Protein AF-A0A5J4KJ33-F1 (afdb_monomer)

Mean predicted aligned error: 11.86 Å

Sequence (260 aa):
MSIQKLLLCLYPRVWRARYEDEFLVVLSSRPLSLREGIDIIRGAFDAHLHPCFGTIEMPSPEKMRRMYVLLRSSLLTIFCAYVAFILAGLSFQKMTEAAAFQEVARTQDMVGLTFSLVVIGAVVALLAVLVGGVPILFAAIKFALVRRRAGPLIGLAVPVLAFVSFLWSLSLLKVLFHPDSQLLSLGQIALGRGLFLGVLLASSIISAGAICFVVTRSEIPEKFLRFALPPSILATIAMGFMAVATLLWAWACVLVHLNS

Radius of gyration: 24.58 Å; Cα contacts (8 Å, |Δi|>4): 147; chains: 1; bounding box: 49×51×64 Å

pLDDT: mean 79.19, std 7.61, range [52.16, 90.44]

Structure (mmCIF, N/CA/C/O backbone):
data_AF-A0A5J4KJ33-F1
#
_entry.id   AF-A0A5J4KJ33-F1
#
loop_
_atom_site.group_PDB
_atom_site.id
_atom_site.type_symbol
_atom_site.label_atom_id
_atom_site.label_alt_id
_atom_site.label_comp_id
_atom_site.label_asym_id
_atom_site.label_entity_id
_atom_site.label_seq_id
_atom_site.pdbx_PDB_ins_code
_atom_site.Cartn_x
_atom_site.Cartn_y
_atom_site.Cartn_z
_atom_site.occupancy
_atom_site.B_iso_or_equiv
_atom_site.auth_seq_id
_atom_site.auth_comp_id
_atom_site.auth_asym_id
_atom_site.auth_atom_id
_atom_site.pdbx_PDB_model_num
ATOM 1 N N . MET A 1 1 ? 19.925 -12.652 32.127 1.00 57.31 1 MET A N 1
ATOM 2 C CA . MET A 1 1 ? 18.457 -12.666 31.922 1.00 57.31 1 MET A CA 1
ATOM 3 C C . MET A 1 1 ? 18.105 -14.023 31.316 1.00 57.31 1 MET A C 1
ATOM 5 O O . MET A 1 1 ? 18.721 -14.362 30.317 1.00 57.31 1 MET A O 1
ATOM 9 N N . SER A 1 2 ? 17.251 -14.844 31.950 1.00 78.50 2 SER A N 1
ATOM 10 C CA . SER A 1 2 ? 16.911 -16.190 31.431 1.00 78.50 2 SER A CA 1
ATOM 11 C C . SER A 1 2 ? 16.223 -16.083 30.064 1.00 78.50 2 SER A C 1
ATOM 13 O O . SER A 1 2 ? 15.425 -15.166 29.856 1.00 78.50 2 SER A O 1
ATOM 15 N N . ILE A 1 3 ? 16.502 -17.019 29.151 1.00 79.38 3 ILE A N 1
ATOM 16 C CA . ILE A 1 3 ? 15.924 -17.052 27.797 1.00 79.38 3 ILE A CA 1
ATOM 17 C C . ILE A 1 3 ? 14.385 -17.098 27.839 1.00 79.38 3 ILE A C 1
ATOM 19 O O . ILE A 1 3 ? 13.723 -16.488 27.007 1.00 79.38 3 ILE A O 1
ATOM 23 N N . GLN A 1 4 ? 13.815 -17.703 28.888 1.00 81.06 4 GLN A N 1
ATOM 24 C CA . GLN A 1 4 ? 12.372 -17.762 29.154 1.00 81.06 4 GLN A CA 1
ATOM 25 C C . GLN A 1 4 ? 11.772 -16.366 29.388 1.00 81.06 4 GLN A C 1
ATOM 27 O O . GLN A 1 4 ? 10.728 -16.033 28.835 1.00 81.06 4 GLN A O 1
ATOM 32 N N . LYS A 1 5 ? 12.464 -15.506 30.152 1.00 80.31 5 LYS A N 1
ATOM 33 C CA . LYS A 1 5 ? 12.035 -14.113 30.376 1.00 80.31 5 LYS A CA 1
ATOM 34 C C . LYS A 1 5 ? 12.148 -13.274 29.104 1.00 80.31 5 LYS A C 1
ATOM 36 O O . LYS A 1 5 ? 11.349 -12.368 28.895 1.00 80.31 5 LYS A O 1
ATOM 41 N N . LEU A 1 6 ? 13.126 -13.579 28.251 1.00 82.44 6 LEU A N 1
ATOM 42 C CA . LEU A 1 6 ? 13.297 -12.906 26.964 1.00 82.44 6 LEU A CA 1
ATOM 43 C C . LEU A 1 6 ? 12.177 -13.290 25.982 1.00 82.44 6 LEU A C 1
ATOM 45 O O . LEU A 1 6 ? 11.636 -12.416 25.310 1.00 82.44 6 LEU A O 1
ATOM 49 N N . LEU A 1 7 ? 11.764 -14.562 25.983 1.00 82.56 7 LEU A N 1
ATOM 50 C CA . LEU A 1 7 ? 10.605 -15.044 25.226 1.00 82.56 7 LEU A CA 1
ATOM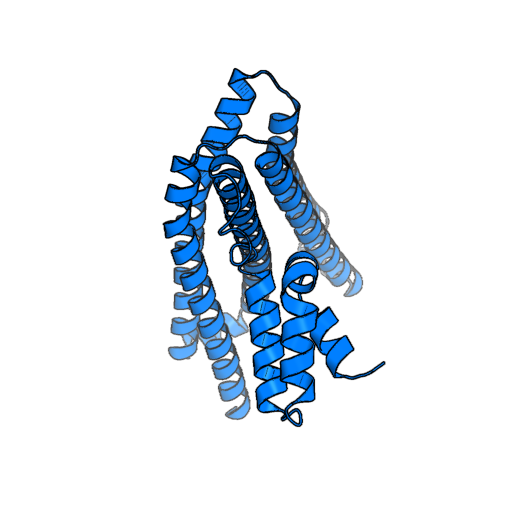 51 C C . LEU A 1 7 ? 9.287 -14.436 25.729 1.00 82.56 7 LEU A C 1
ATOM 53 O O . LEU A 1 7 ? 8.452 -14.039 24.925 1.00 82.56 7 LEU A O 1
ATOM 57 N N . LEU A 1 8 ? 9.114 -14.268 27.041 1.00 83.88 8 LEU A N 1
ATOM 58 C CA . LEU A 1 8 ? 7.937 -13.595 27.608 1.00 83.88 8 LEU A CA 1
ATOM 59 C C . LEU A 1 8 ? 7.851 -12.115 27.231 1.00 83.88 8 LEU A C 1
ATOM 61 O O . LEU A 1 8 ? 6.755 -11.604 27.009 1.00 83.88 8 LEU A O 1
ATOM 65 N N . CYS A 1 9 ? 8.982 -11.419 27.090 1.00 85.19 9 CYS A N 1
ATOM 66 C CA . CYS A 1 9 ? 8.988 -10.030 26.627 1.00 85.19 9 CYS A CA 1
ATOM 67 C C . CYS A 1 9 ? 8.394 -9.852 25.220 1.00 85.19 9 CYS A C 1
ATOM 69 O O . CYS A 1 9 ? 7.957 -8.743 24.908 1.00 85.19 9 CYS A O 1
ATOM 71 N N . LEU A 1 10 ? 8.331 -10.913 24.403 1.00 84.94 10 LEU A N 1
ATOM 72 C CA . LEU A 1 10 ? 7.656 -10.882 23.104 1.00 84.94 10 LEU A CA 1
ATOM 73 C C . LEU A 1 10 ? 6.138 -10.747 23.245 1.00 84.94 10 LEU A C 1
ATOM 75 O O . LEU A 1 10 ? 5.509 -10.265 22.312 1.00 84.94 10 LEU A O 1
ATOM 79 N N . TYR A 1 11 ? 5.540 -11.116 24.380 1.00 84.25 11 TYR A N 1
ATOM 80 C CA . TYR A 1 11 ? 4.094 -11.035 24.584 1.00 84.25 11 TYR A CA 1
ATOM 81 C C . TYR A 1 11 ? 3.637 -9.633 25.039 1.00 84.25 11 TYR A C 1
ATOM 83 O O . TYR A 1 11 ? 4.322 -8.957 25.828 1.00 84.25 11 TYR A O 1
ATOM 91 N N . PRO A 1 12 ? 2.447 -9.179 24.592 1.00 82.44 12 PRO A N 1
ATOM 92 C CA . PRO A 1 12 ? 1.896 -7.883 24.976 1.00 82.44 12 PRO A CA 1
ATOM 93 C C . PRO A 1 12 ? 1.649 -7.784 26.491 1.00 82.44 12 PRO A C 1
ATOM 95 O O . PRO A 1 12 ? 1.297 -8.759 27.153 1.00 82.44 12 PRO A O 1
ATOM 98 N N . ARG A 1 13 ? 1.802 -6.573 27.052 1.00 80.06 13 ARG A N 1
ATOM 99 C CA . ARG A 1 13 ? 1.749 -6.325 28.513 1.00 80.06 13 ARG A CA 1
ATOM 100 C C . ARG A 1 13 ? 0.470 -6.841 29.180 1.00 80.06 13 ARG A C 1
ATOM 102 O O . ARG A 1 13 ? 0.537 -7.364 30.282 1.00 80.06 13 ARG A O 1
ATOM 109 N N . VAL A 1 14 ? -0.674 -6.706 28.509 1.00 75.69 14 VAL A N 1
ATOM 110 C CA . VAL A 1 14 ? -1.982 -7.145 29.028 1.00 75.69 14 VAL A CA 1
ATOM 111 C C . VAL A 1 14 ? -2.068 -8.669 29.125 1.00 75.69 14 VAL A C 1
ATOM 113 O O . VAL A 1 14 ? -2.657 -9.185 30.065 1.00 75.69 14 VAL A O 1
ATOM 116 N N . TRP A 1 15 ? -1.464 -9.383 28.173 1.00 83.88 15 TRP A N 1
ATOM 117 C CA . TRP A 1 15 ? -1.404 -10.843 28.196 1.00 83.88 15 TRP A CA 1
ATOM 118 C C . TRP A 1 15 ? -0.509 -11.323 29.339 1.00 83.88 15 TRP A C 1
ATOM 120 O O . TRP A 1 15 ? -0.914 -12.169 30.130 1.00 83.88 15 TRP A O 1
ATOM 130 N N . ARG A 1 16 ? 0.670 -10.704 29.483 1.00 85.06 16 ARG A N 1
ATOM 131 C CA . ARG A 1 16 ? 1.606 -11.016 30.570 1.00 85.06 16 ARG A CA 1
ATOM 132 C C . ARG A 1 16 ? 1.003 -10.786 31.950 1.00 85.06 16 ARG A C 1
ATOM 134 O O . ARG A 1 16 ? 1.080 -11.667 32.788 1.00 85.06 16 ARG A O 1
ATOM 141 N N . ALA A 1 17 ? 0.295 -9.677 32.147 1.00 81.75 17 ALA A N 1
ATOM 142 C CA . ALA A 1 17 ? -0.372 -9.388 33.417 1.00 81.75 17 ALA A CA 1
ATOM 143 C C . ALA A 1 17 ? -1.372 -10.472 33.873 1.00 81.75 17 ALA A C 1
ATOM 145 O O . ALA A 1 17 ? -1.735 -10.485 35.043 1.00 81.75 17 ALA A O 1
ATOM 146 N N . ARG A 1 18 ? -1.833 -11.347 32.965 1.00 78.31 18 ARG A N 1
ATOM 147 C CA . ARG A 1 18 ? -2.799 -12.412 33.262 1.00 78.31 18 ARG A CA 1
ATOM 148 C C . ARG A 1 18 ? -2.197 -13.818 33.242 1.00 78.31 18 ARG A C 1
ATOM 150 O O . ARG A 1 18 ? -2.610 -14.640 34.044 1.00 78.31 18 ARG A O 1
ATOM 157 N N . TYR A 1 19 ? -1.257 -14.090 32.337 1.00 81.81 19 TYR A N 1
ATOM 158 C CA . TYR A 1 19 ? -0.766 -15.447 32.062 1.00 81.81 19 TYR A CA 1
ATOM 159 C C . TYR A 1 19 ? 0.744 -15.620 32.259 1.00 81.81 19 TYR A C 1
ATOM 161 O O . TYR A 1 19 ? 1.254 -16.713 32.028 1.00 81.81 19 TYR A O 1
ATOM 169 N N . GLU A 1 20 ? 1.484 -14.577 32.658 1.00 85.44 20 GLU A N 1
ATOM 170 C CA . GLU A 1 20 ? 2.943 -14.666 32.831 1.00 85.44 20 GLU A CA 1
ATOM 171 C C . GLU A 1 20 ? 3.332 -15.753 33.834 1.00 85.44 20 GLU A C 1
ATOM 173 O O . GLU A 1 20 ? 4.184 -16.583 33.520 1.00 85.44 20 GLU A O 1
ATOM 178 N N . ASP A 1 21 ? 2.666 -15.796 34.987 1.00 85.75 21 ASP A N 1
ATOM 179 C CA . ASP A 1 21 ? 2.984 -16.752 36.049 1.00 85.75 21 ASP A CA 1
ATOM 180 C C . ASP A 1 21 ? 2.669 -18.196 35.628 1.00 85.75 21 ASP A C 1
ATOM 182 O O . ASP A 1 21 ? 3.510 -19.084 35.768 1.00 85.75 21 ASP A O 1
ATOM 186 N N . GLU A 1 22 ? 1.503 -18.433 35.020 1.00 85.81 22 GLU A N 1
ATOM 187 C CA . GLU A 1 22 ? 1.111 -19.753 34.504 1.00 85.81 22 GLU A CA 1
ATOM 188 C C . GLU A 1 22 ? 2.059 -20.230 33.394 1.00 85.81 22 GLU A C 1
ATOM 190 O O . GLU A 1 22 ? 2.501 -21.381 33.376 1.00 85.81 22 GLU A O 1
ATOM 195 N N . PHE A 1 23 ? 2.428 -19.334 32.477 1.00 85.56 23 PHE A N 1
ATOM 196 C CA . PHE A 1 23 ? 3.292 -19.671 31.353 1.00 85.56 23 PHE A CA 1
ATOM 197 C C . PHE A 1 23 ? 4.744 -19.904 31.789 1.00 85.56 23 PHE A C 1
ATOM 199 O O . PHE A 1 23 ? 5.411 -20.784 31.248 1.00 85.56 23 PHE A O 1
ATOM 206 N N . LEU A 1 24 ? 5.234 -19.186 32.808 1.00 87.12 24 LEU A N 1
ATOM 207 C CA . LEU A 1 24 ? 6.536 -19.444 33.435 1.00 87.12 24 LEU A CA 1
ATOM 208 C C . LEU A 1 24 ? 6.601 -20.829 34.086 1.00 87.12 24 LEU A C 1
ATOM 210 O O . LEU A 1 24 ? 7.630 -21.505 33.991 1.00 87.12 24 LEU A O 1
ATOM 214 N N . VAL A 1 25 ? 5.514 -21.281 34.712 1.00 86.31 25 VAL A N 1
ATOM 215 C CA . VAL A 1 25 ? 5.419 -22.637 35.275 1.00 86.31 25 VAL A CA 1
ATOM 216 C C . VAL A 1 25 ? 5.494 -23.689 34.163 1.00 86.31 25 VAL A C 1
ATOM 218 O O . VAL A 1 25 ? 6.257 -24.649 34.266 1.00 86.31 25 VAL A O 1
ATOM 221 N N . VAL A 1 26 ? 4.804 -23.476 33.040 1.00 84.56 26 VAL A N 1
ATOM 222 C CA . VAL A 1 26 ? 4.882 -24.389 31.886 1.00 84.56 26 VAL A CA 1
ATOM 223 C C . VAL A 1 26 ? 6.292 -24.400 31.281 1.00 84.56 26 VAL A C 1
ATOM 225 O O . VAL A 1 26 ? 6.850 -25.473 31.048 1.00 84.56 26 VAL A O 1
ATOM 228 N N . LEU A 1 27 ? 6.910 -23.230 31.102 1.00 83.38 27 LEU A N 1
ATOM 229 C CA . LEU A 1 27 ? 8.260 -23.076 30.542 1.00 83.38 27 LEU A CA 1
ATOM 230 C C . LEU A 1 27 ? 9.378 -23.605 31.449 1.00 83.38 27 LEU A C 1
ATOM 232 O O . LEU A 1 27 ? 10.467 -23.905 30.961 1.00 83.38 27 LEU A O 1
ATOM 236 N N . SER A 1 28 ? 9.147 -23.677 32.760 1.00 82.56 28 SER A N 1
ATOM 237 C CA . SER A 1 28 ? 10.101 -24.258 33.713 1.00 82.56 28 SER A CA 1
ATOM 238 C C . SER A 1 28 ? 9.963 -25.776 33.829 1.00 82.56 28 SER A C 1
ATOM 240 O O . SER A 1 28 ? 10.925 -26.444 34.200 1.00 82.56 28 SER A O 1
ATOM 242 N N . SER A 1 29 ? 8.809 -26.333 33.447 1.00 81.88 29 SER A N 1
ATOM 243 C CA . SER A 1 29 ? 8.538 -27.774 33.503 1.00 81.88 29 SER A CA 1
ATOM 244 C C . SER A 1 29 ? 9.143 -28.589 32.350 1.00 81.88 29 SER A C 1
ATOM 246 O O . SER A 1 29 ? 9.153 -29.819 32.420 1.00 81.88 29 SER A O 1
ATOM 248 N N . ARG A 1 30 ? 9.642 -27.944 31.282 1.00 76.44 30 ARG A N 1
ATOM 249 C CA . ARG A 1 30 ? 10.178 -28.622 30.087 1.00 76.44 30 ARG A CA 1
ATOM 250 C C . ARG A 1 30 ? 11.420 -27.922 29.517 1.00 76.44 30 ARG A C 1
ATOM 252 O O . ARG A 1 30 ? 11.479 -26.693 29.526 1.00 76.44 30 ARG A O 1
ATOM 259 N N . PRO A 1 31 ? 12.406 -28.672 28.990 1.00 76.38 31 PRO A N 1
ATOM 260 C CA . PRO A 1 31 ? 13.531 -28.086 28.268 1.00 76.38 31 PRO A CA 1
ATOM 261 C C . PRO A 1 31 ? 13.064 -27.515 26.922 1.00 76.38 31 PRO A C 1
ATOM 263 O O . PRO A 1 31 ? 12.391 -28.199 26.160 1.00 76.38 31 PRO A O 1
ATOM 266 N N . LEU A 1 32 ? 13.446 -26.270 26.624 1.00 78.25 32 LEU A N 1
ATOM 267 C CA . LEU A 1 32 ? 13.058 -25.572 25.395 1.00 78.25 32 LEU A CA 1
ATOM 268 C C . LEU A 1 32 ? 13.730 -26.183 24.159 1.00 78.25 32 LEU A C 1
ATOM 270 O O . LEU A 1 32 ? 14.941 -26.052 23.971 1.00 78.25 32 LEU A O 1
ATOM 274 N N . SER A 1 33 ? 12.936 -26.792 23.283 1.00 83.38 33 SER A N 1
ATOM 275 C CA . SER A 1 33 ? 13.368 -27.187 21.941 1.00 83.38 33 SER A CA 1
ATOM 276 C C . SER A 1 33 ? 13.252 -26.029 20.934 1.00 83.38 33 SER A C 1
ATOM 278 O O . SER A 1 33 ? 12.467 -25.095 21.110 1.00 83.38 33 SER A O 1
ATOM 280 N N . LEU A 1 34 ? 13.994 -26.094 19.819 1.00 80.38 34 LEU A N 1
ATOM 281 C CA . LEU A 1 34 ? 13.904 -25.093 18.738 1.00 80.38 34 LEU A CA 1
ATOM 282 C C . LEU A 1 34 ? 12.485 -24.973 18.157 1.00 80.38 34 LEU A C 1
ATOM 284 O O . LEU A 1 34 ? 12.045 -23.879 17.809 1.00 80.38 34 LEU A O 1
ATOM 288 N N . ARG A 1 35 ? 11.755 -26.092 18.076 1.00 79.94 35 ARG A N 1
ATOM 289 C CA . ARG A 1 35 ? 10.378 -26.127 17.570 1.00 79.94 35 ARG A CA 1
ATOM 290 C C . ARG A 1 35 ? 9.419 -25.390 18.503 1.00 79.94 35 ARG A C 1
ATOM 292 O O . ARG A 1 35 ? 8.593 -24.625 18.020 1.00 79.94 35 ARG A O 1
ATOM 299 N N . GLU A 1 36 ? 9.565 -25.574 19.813 1.00 80.38 36 GLU A N 1
ATOM 300 C CA . GLU A 1 36 ? 8.790 -24.834 20.818 1.00 80.38 36 GLU A CA 1
ATOM 301 C C . GLU A 1 36 ? 9.153 -23.350 20.817 1.00 80.38 36 GLU A C 1
ATOM 303 O O . GLU A 1 36 ? 8.267 -22.516 20.931 1.00 80.38 36 GLU A O 1
ATOM 308 N N . GLY A 1 37 ? 10.422 -22.991 20.598 1.00 83.25 37 GLY A N 1
ATOM 309 C CA . GLY A 1 37 ? 10.816 -21.592 20.413 1.00 83.25 37 GLY A CA 1
ATOM 310 C C . GLY A 1 37 ? 10.070 -20.919 19.253 1.00 83.25 37 GLY A C 1
ATOM 311 O O . GLY A 1 37 ? 9.537 -19.823 19.415 1.00 83.25 37 GLY A O 1
ATOM 312 N N . ILE A 1 38 ? 9.972 -21.593 18.101 1.00 83.94 38 ILE A N 1
ATOM 313 C CA . ILE A 1 38 ? 9.203 -21.103 16.943 1.00 83.94 38 ILE A CA 1
ATOM 314 C C . ILE A 1 38 ? 7.708 -21.012 17.271 1.00 83.94 38 ILE A C 1
ATOM 316 O O . ILE A 1 38 ? 7.056 -20.041 16.884 1.00 83.94 38 ILE A O 1
ATOM 320 N N . ASP A 1 39 ? 7.167 -21.996 17.986 1.00 82.81 39 ASP A N 1
ATOM 321 C CA . ASP A 1 39 ? 5.757 -22.026 18.378 1.00 82.81 39 ASP A CA 1
ATOM 322 C C . ASP A 1 39 ? 5.407 -20.898 19.362 1.00 82.81 39 ASP A C 1
ATOM 324 O O . ASP A 1 39 ? 4.418 -20.195 19.180 1.00 82.81 39 ASP A O 1
ATOM 328 N N . ILE A 1 40 ? 6.284 -20.619 20.331 1.00 85.19 40 ILE A N 1
ATOM 329 C CA . ILE A 1 40 ? 6.164 -19.500 21.276 1.00 85.19 40 ILE A CA 1
ATOM 330 C C . ILE A 1 40 ? 6.251 -18.157 20.544 1.00 85.19 40 ILE A C 1
ATOM 332 O O . ILE A 1 40 ? 5.475 -17.250 20.830 1.00 85.19 40 ILE A O 1
ATOM 336 N N . ILE A 1 41 ? 7.154 -18.009 19.569 1.00 84.12 41 ILE A N 1
ATOM 337 C CA . ILE A 1 41 ? 7.241 -16.784 18.756 1.00 84.12 41 ILE A CA 1
ATOM 338 C C . ILE A 1 41 ? 5.960 -16.594 17.934 1.00 84.12 41 ILE A C 1
ATOM 340 O O . ILE A 1 41 ? 5.429 -15.484 17.878 1.00 84.12 41 ILE A O 1
ATOM 344 N N . ARG A 1 42 ? 5.428 -17.667 17.332 1.00 79.62 42 ARG A N 1
ATOM 345 C CA . ARG A 1 42 ? 4.134 -17.639 16.634 1.00 79.62 42 ARG A CA 1
ATOM 346 C C . ARG A 1 42 ? 2.991 -17.277 17.575 1.00 79.62 42 ARG A C 1
ATOM 348 O O . ARG A 1 42 ? 2.189 -16.424 17.216 1.00 79.62 42 ARG A O 1
ATOM 355 N N . GLY A 1 43 ? 2.952 -17.858 18.771 1.00 79.56 43 GLY A N 1
ATOM 356 C CA . GLY A 1 43 ? 1.962 -17.555 19.802 1.00 79.56 43 GLY A CA 1
ATOM 357 C C . GLY A 1 43 ? 2.055 -16.116 20.311 1.00 79.56 43 GLY A C 1
ATOM 358 O O . GLY A 1 43 ? 1.030 -15.476 20.524 1.00 79.56 43 GLY A O 1
ATOM 359 N N . ALA A 1 44 ? 3.262 -15.562 20.440 1.00 83.06 44 ALA A N 1
ATOM 360 C CA . ALA A 1 44 ? 3.463 -14.155 20.774 1.00 83.06 44 ALA A CA 1
ATOM 361 C C . ALA A 1 44 ? 2.944 -13.243 19.657 1.00 83.06 44 ALA A C 1
ATOM 363 O O . ALA A 1 44 ? 2.261 -12.255 19.926 1.00 83.06 44 ALA A O 1
ATOM 364 N N . PHE A 1 45 ? 3.229 -13.591 18.399 1.00 80.94 45 PHE A N 1
ATOM 365 C CA . PHE A 1 45 ? 2.737 -12.857 17.237 1.00 80.94 45 PHE A CA 1
ATOM 366 C C . PHE A 1 45 ? 1.207 -12.923 17.140 1.00 80.94 45 PHE A C 1
ATOM 368 O O . PHE A 1 45 ? 0.559 -11.898 16.946 1.00 80.94 45 PHE A O 1
ATOM 375 N N . ASP A 1 46 ? 0.617 -14.096 17.368 1.00 76.81 46 ASP A N 1
ATOM 376 C CA . ASP A 1 46 ? -0.832 -14.283 17.420 1.00 76.81 46 ASP A CA 1
ATOM 377 C C . ASP A 1 46 ? -1.474 -13.494 18.570 1.00 76.81 46 ASP A C 1
ATOM 379 O O . ASP A 1 46 ? -2.485 -12.825 18.371 1.00 76.81 46 ASP A O 1
ATOM 383 N N . ALA A 1 47 ? -0.839 -13.447 19.745 1.00 76.50 47 ALA A N 1
ATOM 384 C CA . ALA A 1 47 ? -1.297 -12.636 20.873 1.00 76.50 47 ALA A CA 1
ATOM 385 C C . ALA A 1 47 ? -1.259 -11.121 20.581 1.00 76.50 47 ALA A C 1
ATOM 387 O O . ALA A 1 47 ? -2.075 -10.369 21.122 1.00 76.50 47 ALA A O 1
ATOM 388 N N . HIS A 1 48 ? -0.346 -10.660 19.717 1.00 75.44 48 HIS A N 1
ATOM 389 C CA . HIS A 1 48 ? -0.345 -9.282 19.202 1.00 75.44 48 HIS A CA 1
ATOM 390 C C . HIS A 1 48 ? -1.427 -9.041 18.146 1.00 75.44 48 HIS A C 1
ATOM 392 O O . HIS A 1 48 ? -1.986 -7.945 18.099 1.00 75.44 48 HIS A O 1
ATOM 398 N N . LEU A 1 49 ? -1.737 -10.042 17.317 1.00 68.75 49 LEU A N 1
ATOM 399 C CA . LEU A 1 49 ? -2.776 -9.965 16.283 1.00 68.75 49 LEU A CA 1
ATOM 400 C C . LEU A 1 49 ? -4.195 -10.072 16.863 1.00 68.75 49 LEU A C 1
ATOM 402 O O . LEU A 1 49 ? -5.116 -9.418 16.370 1.00 68.75 49 LEU A O 1
ATOM 406 N N . HIS A 1 50 ? -4.364 -10.827 17.948 1.00 65.19 50 HIS A N 1
ATOM 407 C CA . HIS A 1 50 ? -5.633 -11.067 18.626 1.00 65.19 50 HIS A CA 1
ATOM 408 C C . HIS A 1 50 ? -5.601 -10.619 20.099 1.00 65.19 50 HIS A C 1
ATOM 410 O O . HIS A 1 50 ? -5.803 -11.427 21.012 1.00 65.19 50 HIS A O 1
ATOM 416 N N . PRO A 1 51 ? -5.491 -9.305 20.386 1.00 61.16 51 PRO A N 1
ATOM 417 C CA . PRO A 1 51 ? -5.583 -8.778 21.754 1.00 61.16 51 PRO A CA 1
ATOM 418 C C . PRO A 1 51 ? -6.974 -8.987 22.399 1.00 61.16 51 PRO A C 1
ATOM 420 O O . PRO A 1 51 ? -7.216 -8.567 23.532 1.00 61.16 51 PRO A O 1
ATOM 423 N N . CYS A 1 52 ? -7.899 -9.623 21.671 1.00 56.25 52 CYS A N 1
ATOM 424 C CA . CYS A 1 52 ? -9.256 -9.990 22.054 1.00 56.25 52 CYS A CA 1
ATOM 425 C C . CYS A 1 52 ? -9.320 -11.179 23.028 1.00 56.25 52 CYS A C 1
ATOM 427 O O . CYS A 1 52 ? -10.303 -11.292 23.759 1.00 56.25 52 CYS A O 1
ATOM 429 N N . PHE A 1 53 ? -8.313 -12.059 23.071 1.00 54.72 53 PHE A N 1
ATOM 430 C CA . PHE A 1 53 ? -8.381 -13.281 23.889 1.00 54.72 53 PHE A CA 1
ATOM 431 C C . PHE A 1 53 ? -8.381 -13.020 25.409 1.00 54.72 53 PHE A C 1
ATOM 433 O O . PHE A 1 53 ? -8.815 -13.873 26.172 1.00 54.72 53 PHE A O 1
ATOM 440 N N . GLY A 1 54 ? -8.029 -11.807 25.854 1.00 52.78 54 GLY A N 1
ATOM 441 C CA . GLY A 1 54 ? -8.197 -11.352 27.245 1.00 52.78 54 GLY A CA 1
ATOM 442 C C . GLY A 1 54 ? -9.478 -10.548 27.522 1.00 52.78 54 GLY A C 1
ATOM 443 O O . GLY A 1 54 ? -9.586 -9.936 28.579 1.00 52.78 54 GLY A O 1
ATOM 444 N N . THR A 1 55 ? -10.419 -10.470 26.571 1.00 52.16 55 THR A N 1
ATOM 445 C CA . THR A 1 55 ? -11.604 -9.578 26.636 1.00 52.16 55 THR A CA 1
ATOM 446 C C . THR A 1 55 ? -12.912 -10.287 26.992 1.00 52.16 55 THR A C 1
ATOM 448 O O . THR A 1 55 ? -13.971 -9.668 26.921 1.00 52.16 55 THR A O 1
ATOM 451 N N . ILE A 1 56 ? -12.862 -11.571 27.366 1.00 55.06 56 ILE A N 1
ATOM 452 C CA . ILE A 1 56 ? -14.057 -12.371 27.699 1.00 55.06 56 ILE A CA 1
ATOM 453 C C . ILE A 1 56 ? -14.853 -11.730 28.854 1.00 55.06 56 ILE A C 1
ATOM 455 O O . ILE A 1 56 ? -16.076 -11.797 28.857 1.00 55.06 56 ILE A O 1
ATOM 459 N N . GLU A 1 57 ? -14.174 -11.020 29.758 1.00 56.88 57 GLU A N 1
ATOM 460 C CA . GLU A 1 57 ? -14.770 -10.339 30.919 1.00 56.88 57 GLU A CA 1
ATOM 461 C C . GLU A 1 57 ? -15.056 -8.841 30.702 1.00 56.88 57 GLU A C 1
ATOM 463 O O . GLU A 1 57 ? -15.543 -8.174 31.612 1.00 56.88 57 GLU A O 1
ATOM 468 N N . MET A 1 58 ? -14.753 -8.268 29.529 1.00 59.88 58 MET A N 1
ATOM 469 C CA . MET 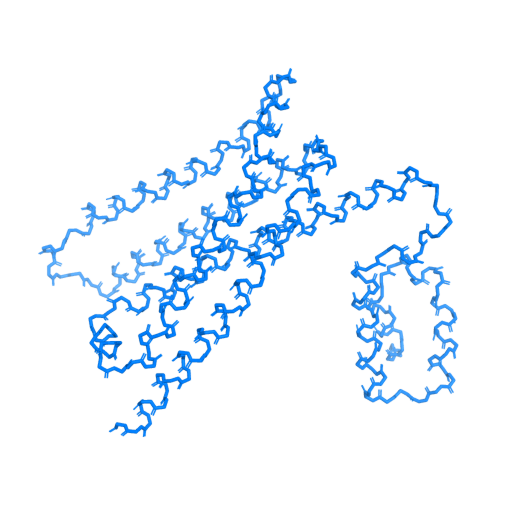A 1 58 ? -15.000 -6.838 29.298 1.00 59.88 58 MET A CA 1
ATOM 470 C C . MET A 1 58 ? -16.487 -6.553 29.043 1.00 59.88 58 MET A C 1
ATOM 472 O O . MET A 1 58 ? -17.133 -7.300 28.300 1.00 59.88 58 MET A O 1
ATOM 476 N N . PRO A 1 59 ? -17.022 -5.424 29.545 1.00 66.50 59 PRO A N 1
ATOM 477 C CA . PRO A 1 59 ? -18.354 -4.960 29.185 1.00 66.50 59 PRO A CA 1
ATOM 478 C C . PRO A 1 59 ? -18.517 -4.858 27.658 1.00 66.50 59 PRO A C 1
ATOM 480 O O . PRO A 1 59 ? -17.668 -4.298 26.958 1.00 66.50 59 PRO A O 1
ATOM 483 N N . SER A 1 60 ? -19.650 -5.348 27.140 1.00 68.31 60 SER A N 1
ATOM 484 C CA . SER A 1 60 ? -20.016 -5.326 25.710 1.00 68.31 60 SER A CA 1
ATOM 485 C C . SER A 1 60 ? -19.680 -4.019 24.954 1.00 68.31 60 SER A C 1
ATOM 487 O O . SER A 1 60 ? -19.150 -4.111 23.841 1.00 68.31 60 SER A O 1
ATOM 489 N N . PRO A 1 61 ? -19.917 -2.800 25.494 1.00 70.06 61 PRO A N 1
ATOM 490 C CA . PRO A 1 61 ? -19.593 -1.565 24.769 1.00 70.06 61 PRO A CA 1
ATOM 491 C C . PRO A 1 61 ? -18.084 -1.343 24.558 1.00 70.06 61 PRO A C 1
ATOM 493 O O . PRO A 1 61 ? -17.674 -0.823 23.516 1.00 70.06 61 PRO A O 1
ATOM 496 N N . GLU A 1 62 ? -17.236 -1.765 25.496 1.00 70.19 62 GLU A N 1
ATOM 497 C CA . GLU A 1 62 ? -15.781 -1.597 25.397 1.00 70.19 62 GLU A CA 1
ATOM 498 C C . GLU A 1 62 ? -15.162 -2.584 24.409 1.00 70.19 62 GLU A C 1
ATOM 500 O O . GLU A 1 62 ? -14.291 -2.213 23.615 1.00 70.19 62 GLU A O 1
ATOM 505 N N . LYS A 1 63 ? -15.668 -3.824 24.396 1.00 67.81 63 LYS A N 1
ATOM 506 C CA . LYS A 1 63 ? -15.283 -4.853 23.423 1.00 67.81 63 LYS A CA 1
ATOM 507 C C . LYS A 1 63 ? -15.576 -4.398 21.993 1.00 67.81 63 LYS A C 1
ATOM 509 O O . LYS A 1 63 ? -14.707 -4.489 21.125 1.00 67.81 63 LYS A O 1
ATOM 514 N N . MET A 1 64 ? -16.764 -3.830 21.769 1.00 67.69 64 MET A N 1
ATOM 515 C CA . MET A 1 64 ? -17.175 -3.316 20.462 1.00 67.69 64 MET A CA 1
ATOM 516 C C . MET A 1 64 ? -16.287 -2.143 20.018 1.00 67.69 64 MET A C 1
ATOM 518 O O . MET A 1 64 ? -15.761 -2.149 18.906 1.00 67.69 64 MET A O 1
ATOM 522 N N . ARG A 1 65 ? -16.007 -1.183 20.915 1.00 70.81 65 ARG A N 1
ATOM 523 C CA . ARG A 1 65 ? -15.068 -0.074 20.657 1.00 70.81 65 ARG A CA 1
ATOM 524 C C . ARG A 1 65 ? -13.671 -0.573 20.280 1.00 70.81 65 ARG A C 1
ATOM 526 O O . ARG A 1 65 ? -13.069 -0.041 19.348 1.00 70.81 65 ARG A O 1
ATOM 533 N N . ARG A 1 66 ? -13.152 -1.588 20.976 1.00 69.50 66 ARG A N 1
ATOM 534 C CA . ARG A 1 66 ? -11.820 -2.147 20.701 1.00 69.50 66 ARG A CA 1
ATOM 535 C C . ARG A 1 66 ? -11.777 -2.865 19.347 1.00 69.50 66 ARG A C 1
ATOM 537 O O . ARG A 1 66 ? -10.838 -2.635 18.590 1.00 69.50 66 ARG A O 1
ATOM 544 N N . MET A 1 67 ? -12.811 -3.637 18.995 1.00 71.75 67 MET A N 1
ATOM 545 C CA . MET A 1 67 ? -12.945 -4.226 17.653 1.00 71.75 67 MET A CA 1
ATOM 546 C C . MET A 1 67 ? -12.927 -3.165 16.547 1.00 71.75 67 MET A C 1
ATOM 548 O O . MET A 1 67 ? -12.246 -3.356 15.543 1.00 71.75 67 MET A O 1
ATOM 552 N N . TYR A 1 68 ? -13.603 -2.027 16.736 1.00 72.38 68 TYR A N 1
ATOM 553 C CA . TYR A 1 68 ? -13.575 -0.939 15.751 1.00 72.38 68 TYR A CA 1
ATOM 554 C C . TYR A 1 68 ? -12.186 -0.342 15.558 1.00 72.38 68 TYR A C 1
ATOM 556 O O . TYR A 1 68 ? -11.778 -0.080 14.426 1.00 72.38 68 TYR A O 1
ATOM 564 N N . VAL A 1 69 ? -11.452 -0.133 16.653 1.00 74.06 69 VAL A N 1
ATOM 565 C CA . VAL A 1 69 ? -10.078 0.379 16.589 1.00 74.06 69 VAL A CA 1
ATOM 566 C C . VAL A 1 69 ? -9.180 -0.596 15.827 1.00 74.06 69 VAL A C 1
ATOM 568 O O . VAL A 1 69 ? -8.421 -0.157 14.966 1.00 74.06 69 VAL A O 1
ATOM 571 N N . LEU A 1 70 ? -9.312 -1.903 16.079 1.00 74.75 70 LEU A N 1
ATOM 572 C CA . LEU A 1 70 ? -8.542 -2.937 15.383 1.00 74.75 70 LEU A CA 1
ATOM 573 C C . LEU A 1 70 ? -8.887 -3.002 13.895 1.00 74.75 70 LEU A C 1
ATOM 575 O O . LEU A 1 70 ? -7.989 -2.885 13.071 1.00 74.75 70 LEU A O 1
ATOM 579 N N . LEU A 1 71 ? -10.174 -3.089 13.543 1.00 75.50 71 LEU A N 1
ATOM 580 C CA . LEU A 1 71 ? -10.623 -3.163 12.149 1.00 75.50 71 LEU A CA 1
ATOM 581 C C . LEU A 1 71 ? -10.121 -1.966 11.334 1.00 75.50 71 LEU A C 1
ATOM 583 O O . LEU A 1 71 ? -9.651 -2.102 10.206 1.00 75.50 71 LEU A O 1
ATOM 587 N N . ARG A 1 72 ? -10.178 -0.779 11.938 1.00 77.25 72 ARG A N 1
ATOM 588 C CA . ARG A 1 72 ? -9.686 0.451 11.329 1.00 77.25 72 ARG A CA 1
ATOM 589 C C . ARG A 1 72 ? -8.168 0.475 11.218 1.00 77.25 72 ARG A C 1
ATOM 591 O O . ARG A 1 72 ? -7.663 0.894 10.184 1.00 77.25 72 ARG A O 1
ATOM 598 N N . SER A 1 73 ? -7.448 0.010 12.238 1.00 78.00 73 SER A N 1
ATOM 599 C CA . SER A 1 73 ? -5.993 -0.127 12.167 1.00 78.00 73 SER A CA 1
ATOM 600 C C . SER A 1 73 ? -5.585 -1.088 11.051 1.00 78.00 73 SER A C 1
ATOM 602 O O . SER A 1 73 ? -4.708 -0.749 10.267 1.00 78.00 73 SER A O 1
ATOM 60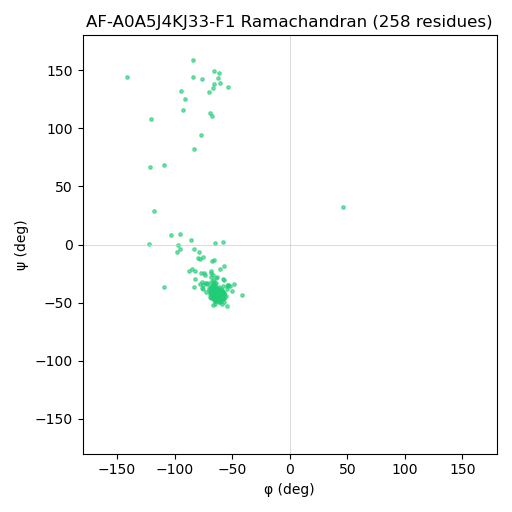4 N N . SER A 1 74 ? -6.250 -2.239 10.921 1.00 80.25 74 SER A N 1
ATOM 605 C CA . SER A 1 74 ? -5.995 -3.202 9.846 1.00 80.25 74 SER A CA 1
ATOM 606 C C . SER A 1 74 ? -6.241 -2.594 8.466 1.00 80.25 74 SER A C 1
ATOM 608 O O . SER A 1 74 ? -5.390 -2.727 7.592 1.00 80.25 74 SER A O 1
ATOM 610 N N . LEU A 1 75 ? -7.349 -1.869 8.272 1.00 80.19 75 LEU A N 1
ATOM 611 C CA . LEU A 1 75 ? -7.638 -1.189 7.002 1.00 80.19 75 LEU A CA 1
ATOM 612 C C . LEU A 1 75 ? -6.588 -0.127 6.654 1.00 80.19 75 LEU A C 1
ATOM 614 O O . LEU A 1 75 ? -6.172 -0.039 5.501 1.00 80.19 75 LEU A O 1
ATOM 618 N N . LEU A 1 76 ? -6.130 0.656 7.636 1.00 81.88 76 LEU A N 1
ATOM 619 C CA . LEU A 1 76 ? -5.066 1.642 7.426 1.00 81.88 76 LEU A CA 1
ATOM 620 C C . LEU A 1 76 ? -3.729 0.972 7.095 1.00 81.88 76 LEU A C 1
ATOM 622 O O . LEU A 1 76 ? -3.027 1.433 6.200 1.00 81.88 76 LEU A O 1
ATOM 626 N N . THR A 1 77 ? -3.396 -0.136 7.759 1.00 83.56 77 THR A N 1
ATOM 627 C CA . THR A 1 77 ? -2.194 -0.917 7.447 1.00 83.56 77 THR A CA 1
ATOM 628 C C . THR A 1 77 ? -2.254 -1.490 6.033 1.00 83.56 77 THR A C 1
ATOM 630 O O . THR A 1 77 ? -1.280 -1.358 5.298 1.00 83.56 77 THR A O 1
ATOM 633 N N . ILE A 1 78 ? -3.392 -2.064 5.620 1.00 83.25 78 ILE A N 1
ATOM 634 C CA . ILE A 1 78 ? -3.596 -2.569 4.252 1.00 83.25 78 ILE A CA 1
ATOM 635 C C . ILE A 1 78 ? -3.457 -1.430 3.239 1.00 83.25 78 ILE A C 1
ATOM 637 O O . ILE A 1 78 ? -2.777 -1.590 2.231 1.00 83.25 78 ILE A O 1
ATOM 641 N N . PHE A 1 79 ? -4.038 -0.262 3.519 1.00 82.81 79 PHE A N 1
ATOM 642 C CA . PHE A 1 79 ? -3.913 0.912 2.657 1.00 82.81 79 PHE A CA 1
ATOM 643 C C . PHE A 1 79 ? -2.454 1.373 2.513 1.00 82.81 79 PHE A C 1
ATOM 645 O O . PHE A 1 79 ? -1.982 1.572 1.397 1.00 82.81 79 PHE A O 1
ATOM 652 N N . CYS A 1 80 ? -1.709 1.485 3.616 1.00 83.31 80 CYS A N 1
ATOM 653 C CA . CYS A 1 80 ? -0.285 1.827 3.578 1.00 83.31 80 CYS A CA 1
ATOM 654 C C . CYS A 1 80 ? 0.539 0.782 2.812 1.00 83.31 80 CYS A C 1
ATOM 656 O O . CYS A 1 80 ? 1.387 1.147 1.998 1.00 83.31 80 CYS A O 1
ATOM 658 N N . ALA A 1 81 ? 0.275 -0.507 3.041 1.00 85.94 81 ALA A N 1
ATOM 659 C CA . ALA A 1 81 ? 0.927 -1.596 2.320 1.00 85.94 81 ALA A CA 1
ATOM 660 C C . ALA A 1 81 ? 0.629 -1.530 0.815 1.00 85.94 81 ALA A C 1
ATOM 662 O O . ALA A 1 81 ? 1.536 -1.697 0.005 1.00 85.94 81 ALA A O 1
ATOM 663 N N . TYR A 1 82 ? -0.609 -1.210 0.439 1.00 85.69 82 TYR A N 1
ATOM 664 C CA . TYR A 1 82 ? -1.004 -1.014 -0.951 1.00 85.69 82 TYR A CA 1
ATOM 665 C C . TYR A 1 82 ? -0.292 0.184 -1.597 1.00 85.69 82 TYR A C 1
ATOM 667 O O . TYR A 1 82 ? 0.203 0.068 -2.713 1.00 85.69 82 TYR A O 1
A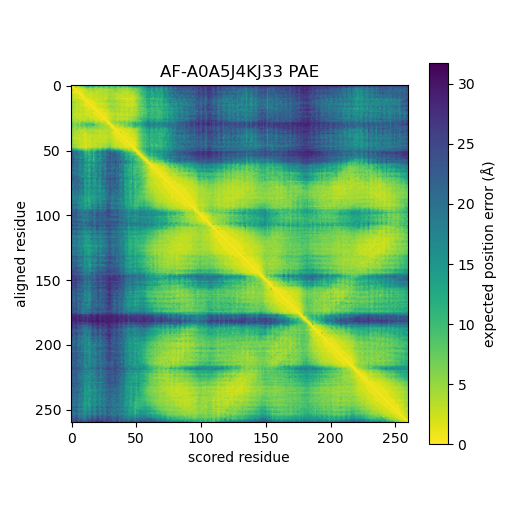TOM 675 N N . VAL A 1 83 ? -0.163 1.320 -0.900 1.00 85.50 83 VAL A N 1
ATOM 676 C CA . VAL A 1 83 ? 0.605 2.476 -1.406 1.00 85.50 83 VAL A CA 1
ATOM 677 C C . VAL A 1 83 ? 2.066 2.092 -1.656 1.00 85.50 83 VAL A C 1
ATOM 679 O O . VAL A 1 83 ? 2.602 2.384 -2.724 1.00 85.50 83 VAL A O 1
ATOM 682 N N . ALA A 1 84 ? 2.703 1.392 -0.713 1.00 84.50 84 ALA A N 1
ATOM 683 C CA . ALA A 1 84 ? 4.067 0.891 -0.890 1.00 84.50 84 ALA A CA 1
ATOM 684 C C . ALA A 1 84 ? 4.171 -0.092 -2.070 1.00 84.50 84 ALA A C 1
ATOM 686 O O . ALA A 1 84 ? 5.117 -0.030 -2.854 1.00 84.50 84 ALA A O 1
ATOM 687 N N . PHE A 1 85 ? 3.171 -0.957 -2.232 1.00 86.31 85 PHE A N 1
ATOM 688 C CA . PHE A 1 85 ? 3.086 -1.900 -3.339 1.00 86.31 85 PHE A CA 1
ATOM 689 C C . PHE A 1 85 ? 2.975 -1.198 -4.700 1.00 86.31 85 PHE A C 1
ATOM 691 O O . PHE A 1 85 ? 3.685 -1.563 -5.634 1.00 86.31 85 PHE A O 1
ATOM 698 N N . ILE A 1 86 ? 2.162 -0.143 -4.814 1.00 84.75 86 ILE A N 1
ATOM 699 C CA . ILE A 1 86 ? 2.071 0.672 -6.034 1.00 84.75 86 ILE A CA 1
ATOM 700 C C . ILE A 1 86 ? 3.411 1.335 -6.355 1.00 84.75 86 ILE A C 1
ATOM 702 O O . ILE A 1 86 ? 3.841 1.313 -7.505 1.00 84.75 86 ILE A O 1
ATOM 706 N N . LEU A 1 87 ? 4.111 1.873 -5.355 1.00 85.00 87 LEU A N 1
ATOM 707 C CA . LEU A 1 87 ? 5.437 2.465 -5.554 1.00 85.00 87 LEU A CA 1
ATOM 708 C C . LEU A 1 87 ? 6.465 1.441 -6.052 1.00 85.00 87 LEU A C 1
ATOM 710 O O . LEU A 1 87 ? 7.251 1.741 -6.957 1.00 85.00 87 LEU A O 1
ATOM 714 N N . ALA A 1 88 ? 6.435 0.223 -5.507 1.00 85.38 88 ALA A N 1
ATOM 715 C CA . ALA A 1 88 ? 7.265 -0.878 -5.982 1.00 85.38 88 ALA A CA 1
ATOM 716 C C . ALA A 1 88 ? 6.904 -1.273 -7.424 1.00 85.38 88 ALA A C 1
ATOM 718 O O . ALA A 1 88 ? 7.795 -1.417 -8.258 1.00 85.38 88 ALA A O 1
ATOM 719 N N . GLY A 1 89 ? 5.610 -1.370 -7.744 1.00 83.69 89 GLY A N 1
ATOM 720 C CA . GLY A 1 89 ? 5.118 -1.676 -9.089 1.00 83.69 89 GLY A CA 1
ATOM 721 C C . GLY A 1 89 ? 5.510 -0.624 -10.130 1.00 83.69 89 GLY A C 1
ATOM 722 O O . GLY A 1 89 ? 5.974 -0.977 -11.209 1.00 83.69 89 GLY A O 1
ATOM 723 N N . LEU A 1 90 ? 5.412 0.666 -9.796 1.00 83.19 90 LEU A N 1
ATOM 724 C CA . LEU A 1 90 ? 5.858 1.762 -10.664 1.00 83.19 90 LEU A CA 1
ATOM 725 C C . LEU A 1 90 ? 7.370 1.711 -10.910 1.00 83.19 90 LEU A C 1
ATOM 727 O O . LEU A 1 90 ? 7.829 1.924 -12.033 1.00 83.19 90 LEU A O 1
ATOM 731 N N . SER A 1 91 ? 8.144 1.398 -9.868 1.00 82.00 91 SER A N 1
ATOM 732 C CA . SER A 1 91 ? 9.596 1.226 -9.980 1.00 82.00 91 SER A CA 1
ATOM 733 C C . SER A 1 91 ? 9.940 0.047 -10.893 1.00 82.00 91 SER A C 1
ATOM 735 O O . SER A 1 91 ? 10.779 0.180 -11.782 1.00 82.00 91 SER A O 1
ATOM 737 N N . PHE A 1 92 ? 9.236 -1.077 -10.729 1.00 81.38 92 PHE A N 1
ATOM 738 C CA . PHE A 1 92 ? 9.366 -2.255 -11.582 1.00 81.38 92 PHE A CA 1
ATOM 739 C C . PHE A 1 92 ? 9.027 -1.940 -13.045 1.00 81.38 92 PHE A C 1
ATOM 741 O O . PHE A 1 92 ? 9.837 -2.203 -13.930 1.00 81.38 92 PHE A O 1
ATOM 748 N N . GLN A 1 93 ? 7.892 -1.280 -13.300 1.00 82.62 93 GLN A N 1
ATOM 749 C CA . GLN A 1 93 ? 7.476 -0.893 -14.649 1.00 82.62 93 GLN A CA 1
ATOM 750 C C . GLN A 1 93 ? 8.527 -0.005 -15.328 1.00 82.62 93 GLN A C 1
ATOM 752 O O . GLN A 1 93 ? 8.845 -0.206 -16.501 1.00 82.62 93 GLN A O 1
ATOM 757 N N . LYS A 1 94 ? 9.120 0.934 -14.578 1.00 79.81 94 LYS A N 1
ATOM 758 C CA . LYS A 1 94 ? 10.172 1.813 -15.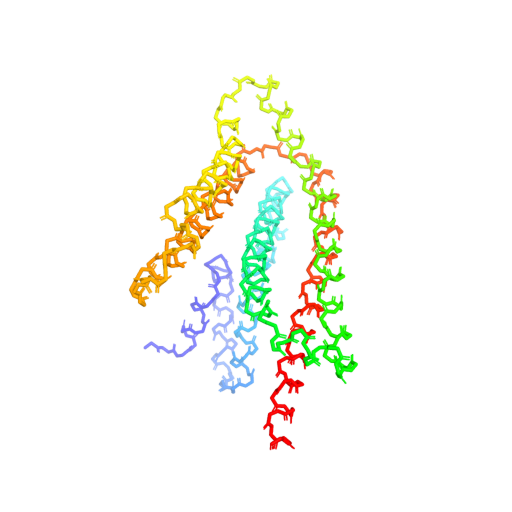094 1.00 79.81 94 LYS A CA 1
ATOM 759 C C . LYS A 1 94 ? 11.455 1.058 -15.448 1.00 79.81 94 LYS A C 1
ATOM 761 O O . LYS A 1 94 ? 12.113 1.423 -16.419 1.00 79.81 94 LYS A O 1
ATOM 766 N N . MET A 1 95 ? 11.805 0.008 -14.702 1.00 74.12 95 MET A N 1
ATOM 767 C CA . MET A 1 95 ? 12.943 -0.859 -15.040 1.00 74.12 95 MET A CA 1
ATOM 768 C C . MET A 1 95 ? 12.688 -1.673 -16.315 1.00 74.12 95 MET A C 1
ATOM 770 O O . MET A 1 95 ? 13.603 -1.854 -17.113 1.00 74.12 95 MET A O 1
ATOM 774 N N . THR A 1 96 ? 11.447 -2.111 -16.542 1.00 77.31 96 THR A N 1
ATOM 775 C CA . THR A 1 96 ? 11.067 -2.932 -17.708 1.00 77.31 96 THR A CA 1
ATOM 776 C C . THR A 1 96 ? 10.794 -2.139 -18.990 1.00 77.31 96 THR A C 1
ATOM 778 O O . THR A 1 96 ? 10.540 -2.728 -20.035 1.00 77.31 96 THR A O 1
ATOM 781 N N . GLU A 1 97 ? 10.842 -0.806 -18.943 1.00 78.00 97 GLU A N 1
ATOM 782 C CA . GLU A 1 97 ? 10.505 0.054 -20.087 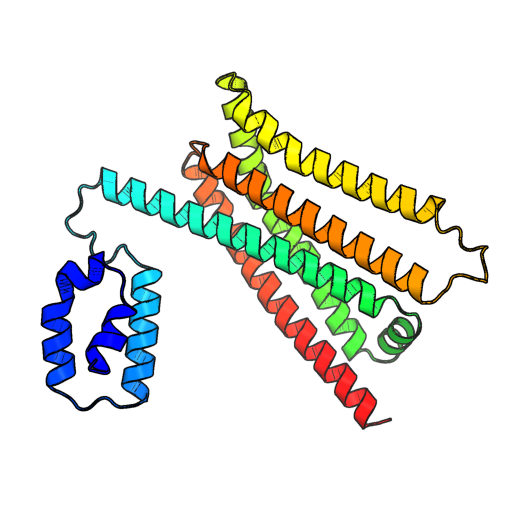1.00 78.00 97 GLU A CA 1
ATOM 783 C C . GLU A 1 97 ? 11.603 0.095 -21.168 1.00 78.00 97 GLU A C 1
ATOM 785 O O . GLU A 1 97 ? 11.376 0.614 -22.259 1.00 78.00 97 GLU A O 1
ATOM 790 N N . ALA A 1 98 ? 12.804 -0.436 -20.902 1.00 79.00 98 ALA A N 1
ATOM 791 C CA . ALA A 1 98 ? 13.877 -0.418 -21.894 1.00 79.00 98 ALA A CA 1
ATOM 792 C C . ALA A 1 98 ? 13.522 -1.284 -23.117 1.00 79.00 98 ALA A C 1
ATOM 794 O O . ALA A 1 98 ? 13.027 -2.401 -22.975 1.00 79.00 98 ALA A O 1
ATOM 795 N N . ALA A 1 99 ? 13.835 -0.791 -24.320 1.00 73.31 99 ALA A N 1
ATOM 796 C CA . ALA A 1 99 ? 13.489 -1.448 -25.586 1.00 73.31 99 ALA A CA 1
ATOM 797 C C . ALA A 1 99 ? 13.973 -2.910 -25.668 1.00 73.31 99 ALA A C 1
ATOM 799 O O . ALA A 1 99 ? 13.261 -3.767 -26.181 1.00 73.31 99 ALA A O 1
ATOM 800 N N . ALA A 1 100 ? 15.134 -3.212 -25.077 1.00 74.75 100 ALA A N 1
ATOM 801 C CA . ALA A 1 100 ? 15.664 -4.571 -24.988 1.00 74.75 100 ALA A CA 1
ATOM 802 C C . ALA A 1 100 ? 14.723 -5.535 -24.237 1.00 74.75 100 ALA A C 1
ATOM 804 O O . ALA A 1 100 ? 14.562 -6.680 -24.648 1.00 74.75 100 ALA A O 1
ATOM 805 N N . PHE A 1 101 ? 14.053 -5.076 -23.175 1.00 73.62 101 PHE A N 1
ATOM 806 C CA . PHE A 1 101 ? 13.093 -5.900 -22.435 1.00 73.62 101 PHE A CA 1
ATOM 807 C C . PHE A 1 101 ? 11.791 -6.104 -23.205 1.00 73.62 101 PHE A C 1
ATOM 809 O O . PHE A 1 101 ? 11.197 -7.176 -23.110 1.00 73.62 101 PHE A O 1
ATOM 816 N N . GLN A 1 102 ? 11.359 -5.114 -23.992 1.00 77.25 102 GLN A N 1
ATOM 817 C CA . GLN A 1 102 ? 10.177 -5.276 -24.841 1.00 77.25 102 GLN A CA 1
ATOM 818 C C . GLN A 1 102 ? 10.405 -6.302 -25.952 1.00 77.25 102 GLN A C 1
ATOM 820 O O . GLN A 1 102 ? 9.495 -7.068 -26.262 1.00 77.25 102 GLN A O 1
ATOM 825 N N . GLU A 1 103 ? 11.614 -6.362 -26.505 1.00 79.44 103 GLU A N 1
ATOM 826 C CA . GLU A 1 103 ? 11.965 -7.349 -27.528 1.00 79.44 103 GLU A CA 1
ATOM 827 C C . GLU A 1 103 ? 12.011 -8.775 -26.951 1.00 79.44 103 GLU A C 1
ATOM 829 O O . GLU A 1 103 ? 11.437 -9.708 -27.515 1.00 79.44 103 GLU A O 1
ATOM 834 N N . VAL A 1 104 ? 12.600 -8.948 -25.762 1.00 77.00 104 VAL A N 1
ATOM 835 C CA . VAL A 1 104 ? 12.614 -10.243 -25.053 1.00 77.00 104 VAL A CA 1
ATOM 836 C C . VAL A 1 104 ? 11.199 -10.689 -24.663 1.00 77.00 104 VAL A C 1
ATOM 838 O O . VAL A 1 104 ? 10.851 -11.858 -24.808 1.00 77.00 104 VAL A O 1
ATOM 841 N N . ALA A 1 105 ? 10.342 -9.761 -24.230 1.00 73.75 105 ALA A N 1
ATOM 842 C CA . ALA A 1 105 ? 8.952 -10.068 -23.895 1.00 73.75 105 ALA A CA 1
ATOM 843 C C . ALA A 1 105 ? 8.107 -10.493 -25.110 1.00 73.75 105 ALA A C 1
ATOM 845 O O . ALA A 1 105 ? 7.124 -11.209 -24.936 1.00 73.75 105 ALA A O 1
ATOM 846 N N . ARG A 1 106 ? 8.471 -10.061 -26.326 1.00 77.69 106 ARG A N 1
ATOM 847 C CA . ARG A 1 106 ? 7.804 -10.469 -27.576 1.00 77.69 106 ARG A CA 1
ATOM 848 C C . ARG A 1 106 ? 8.291 -11.808 -28.110 1.00 77.69 106 ARG A C 1
ATOM 850 O O . ARG A 1 106 ? 7.535 -12.497 -28.781 1.00 77.69 106 ARG A O 1
ATOM 857 N N . THR A 1 107 ? 9.547 -12.146 -27.849 1.00 80.00 107 THR A N 1
ATOM 858 C CA . THR A 1 107 ? 10.175 -13.371 -28.359 1.00 80.00 107 THR A CA 1
ATOM 859 C C . THR A 1 107 ? 9.951 -14.574 -27.447 1.00 80.00 107 THR A C 1
ATOM 861 O O . THR A 1 107 ? 10.008 -15.705 -27.923 1.00 80.00 107 THR A O 1
ATOM 864 N N . GLN A 1 108 ? 9.666 -14.358 -26.158 1.00 80.06 108 GLN A N 1
ATOM 865 C CA . GLN A 1 108 ? 9.389 -15.428 -25.201 1.00 80.06 108 GLN A CA 1
ATOM 866 C C . GLN A 1 108 ? 7.999 -15.310 -24.568 1.00 80.06 108 GLN A C 1
ATOM 868 O O . GLN A 1 108 ? 7.771 -14.497 -23.668 1.00 80.06 108 GLN A O 1
ATOM 873 N N . ASP A 1 109 ? 7.098 -16.212 -24.962 1.00 83.31 109 ASP A N 1
ATOM 874 C CA . ASP A 1 109 ? 5.700 -16.244 -24.506 1.00 83.31 109 ASP A CA 1
ATOM 875 C C . ASP A 1 109 ? 5.562 -16.275 -22.975 1.00 83.31 109 ASP A C 1
ATOM 877 O O . ASP A 1 109 ? 4.675 -15.638 -22.403 1.00 83.31 109 ASP A O 1
ATOM 881 N N . MET A 1 110 ? 6.473 -16.963 -22.276 1.00 80.75 110 MET A N 1
ATOM 882 C CA . MET A 1 110 ? 6.442 -17.070 -20.813 1.00 80.75 110 MET A CA 1
ATOM 883 C C . MET A 1 110 ? 6.680 -15.716 -20.116 1.00 80.75 110 MET A C 1
ATOM 885 O O . MET A 1 110 ? 6.059 -15.418 -19.090 1.00 80.75 110 MET A O 1
ATOM 889 N N . VAL A 1 111 ? 7.540 -14.867 -20.689 1.00 79.69 111 VAL A N 1
ATOM 890 C CA . VAL A 1 111 ? 7.854 -13.523 -20.175 1.00 79.69 111 VAL A CA 1
ATOM 891 C C . VAL A 1 111 ? 6.677 -12.571 -20.429 1.00 79.69 111 VAL A C 1
ATOM 893 O O . VAL A 1 111 ? 6.291 -11.809 -19.542 1.00 79.69 111 VAL A O 1
ATOM 896 N N . GLY A 1 112 ? 6.045 -12.661 -21.604 1.00 80.44 112 GLY A N 1
ATOM 897 C CA . GLY A 1 112 ? 4.860 -11.868 -21.952 1.00 80.44 112 GLY A CA 1
ATOM 898 C C . GLY A 1 112 ? 3.614 -12.210 -21.119 1.00 80.44 112 GLY A C 1
ATOM 899 O O . GLY A 1 112 ? 2.898 -11.311 -20.660 1.00 80.44 112 GLY A O 1
ATOM 900 N N . LEU A 1 113 ? 3.367 -13.502 -20.868 1.00 84.25 113 LEU A N 1
ATOM 901 C CA . LEU A 1 113 ? 2.239 -13.973 -20.053 1.00 84.25 113 LEU A CA 1
ATOM 902 C C . LEU A 1 113 ? 2.354 -13.527 -18.593 1.00 84.25 113 LEU A C 1
ATOM 904 O O . LEU A 1 113 ? 1.389 -13.015 -18.022 1.00 84.25 113 LEU A O 1
ATOM 908 N N . THR A 1 114 ? 3.536 -13.682 -17.992 1.00 84.25 114 THR A N 1
ATOM 909 C CA . THR A 1 114 ? 3.782 -13.254 -16.605 1.00 84.25 114 THR A CA 1
ATOM 910 C C . THR A 1 114 ? 3.651 -11.740 -16.451 1.00 84.25 114 THR A C 1
ATOM 912 O O . THR A 1 114 ? 3.020 -11.282 -15.499 1.00 84.25 114 THR A O 1
ATOM 915 N N . PHE A 1 115 ? 4.130 -10.955 -17.422 1.00 81.62 115 PHE A N 1
ATOM 916 C CA . PHE A 1 115 ? 3.939 -9.504 -17.431 1.00 81.62 115 PHE A CA 1
ATOM 917 C C . PHE A 1 115 ? 2.454 -9.110 -17.510 1.00 81.62 115 PHE A C 1
ATOM 919 O O . PHE A 1 115 ? 1.984 -8.268 -16.743 1.00 81.62 115 PHE A O 1
ATOM 926 N N . SER A 1 116 ? 1.683 -9.761 -18.384 1.00 84.06 116 SER A N 1
ATOM 927 C CA . SER A 1 116 ? 0.246 -9.501 -18.534 1.00 84.06 116 SER A CA 1
ATOM 928 C C . SER A 1 116 ? -0.543 -9.857 -17.269 1.00 84.06 116 SER A C 1
ATOM 930 O O . SER A 1 116 ? -1.428 -9.103 -16.867 1.00 84.06 116 SER A O 1
ATOM 932 N N . LEU A 1 117 ? -0.183 -10.947 -16.580 1.00 86.19 117 LEU A N 1
ATOM 933 C CA . LEU A 1 117 ? -0.752 -11.303 -15.275 1.00 86.19 117 LEU A CA 1
ATOM 934 C C . LEU A 1 117 ? -0.494 -10.229 -14.212 1.00 86.19 117 LEU A C 1
ATOM 936 O O . LEU A 1 117 ? -1.405 -9.901 -13.451 1.00 86.19 117 LEU A O 1
ATOM 940 N N . VAL A 1 118 ? 0.707 -9.643 -14.182 1.00 84.62 118 VAL A N 1
ATOM 941 C CA . VAL A 1 118 ? 1.027 -8.528 -13.275 1.00 84.62 118 VAL A CA 1
ATOM 942 C C . VAL A 1 118 ? 0.139 -7.316 -13.575 1.00 84.62 118 VAL A C 1
ATOM 944 O O . VAL A 1 118 ? -0.437 -6.742 -12.651 1.00 84.62 118 VAL A O 1
ATOM 947 N N . VAL A 1 119 ? -0.035 -6.952 -14.850 1.00 84.88 119 VAL A N 1
ATOM 948 C CA . VAL A 1 119 ? -0.882 -5.814 -15.252 1.00 84.88 119 VAL A CA 1
ATOM 949 C C . VAL A 1 119 ? -2.352 -6.053 -14.899 1.00 84.88 119 VAL A C 1
ATOM 951 O O . VAL A 1 119 ? -2.989 -5.182 -14.306 1.00 84.88 119 VAL A O 1
ATOM 954 N N . ILE A 1 120 ? -2.892 -7.237 -15.204 1.00 88.75 120 ILE A N 1
ATOM 955 C CA . ILE A 1 120 ? -4.274 -7.604 -14.861 1.00 88.75 120 ILE A CA 1
ATOM 956 C C . ILE A 1 120 ? -4.470 -7.553 -13.342 1.00 88.75 120 ILE A C 1
ATOM 958 O O . ILE A 1 120 ? -5.430 -6.945 -12.867 1.00 88.75 120 ILE A O 1
ATOM 962 N N . GLY A 1 121 ? -3.539 -8.127 -12.574 1.00 86.81 121 GLY A N 1
ATOM 963 C CA . GLY A 1 121 ? -3.561 -8.077 -11.113 1.00 86.81 121 GLY A CA 1
ATOM 964 C C . GLY A 1 121 ? -3.563 -6.644 -10.577 1.00 86.81 121 GLY A C 1
ATOM 965 O O . GLY A 1 121 ? -4.343 -6.333 -9.676 1.00 86.81 121 GLY A O 1
ATOM 966 N N . ALA A 1 122 ? -2.768 -5.750 -11.176 1.00 86.31 122 ALA A N 1
ATOM 967 C CA . ALA A 1 122 ? -2.707 -4.343 -10.786 1.00 86.31 122 ALA A CA 1
ATOM 968 C C . ALA A 1 122 ? -4.045 -3.629 -11.018 1.00 86.31 122 ALA A C 1
ATOM 970 O O . ALA A 1 122 ? -4.517 -2.899 -10.145 1.00 86.31 122 ALA A O 1
ATOM 971 N N . VAL A 1 123 ? -4.685 -3.871 -12.168 1.00 88.94 123 VAL A N 1
ATOM 972 C CA . VAL A 1 123 ? -6.003 -3.305 -12.493 1.00 88.94 123 VAL A CA 1
ATOM 973 C C . VAL A 1 123 ? -7.068 -3.818 -11.524 1.00 88.94 123 VAL A C 1
ATOM 975 O O . VAL A 1 123 ? -7.841 -3.025 -10.989 1.00 88.94 123 VAL A O 1
ATOM 978 N N . VAL A 1 124 ? -7.089 -5.124 -11.243 1.00 89.69 124 VAL A N 1
ATOM 979 C CA . VAL A 1 124 ? -8.039 -5.724 -10.292 1.00 89.69 124 VAL A CA 1
ATOM 980 C C . VAL A 1 124 ? -7.844 -5.154 -8.885 1.00 89.69 124 VAL A C 1
ATOM 982 O O . VAL A 1 124 ? -8.823 -4.764 -8.245 1.00 89.69 124 VAL A O 1
ATOM 985 N N . ALA A 1 125 ? -6.599 -5.049 -8.413 1.00 87.19 125 ALA A N 1
ATOM 986 C CA . ALA A 1 125 ? -6.288 -4.473 -7.107 1.00 87.19 125 ALA A CA 1
ATOM 987 C C . ALA A 1 125 ? -6.723 -3.000 -7.020 1.00 87.19 125 ALA A C 1
ATOM 989 O O . ALA A 1 125 ? -7.350 -2.601 -6.036 1.00 87.19 125 ALA A O 1
ATOM 990 N N . LEU A 1 126 ? -6.472 -2.210 -8.069 1.00 87.25 126 LEU A N 1
ATOM 991 C CA . LEU A 1 126 ? -6.894 -0.813 -8.144 1.00 87.25 126 LEU A CA 1
ATOM 992 C C . LEU A 1 126 ? -8.415 -0.669 -8.082 1.00 87.25 126 LEU A C 1
ATOM 994 O O . LEU A 1 126 ? -8.923 0.132 -7.298 1.00 87.25 126 LEU A O 1
ATOM 998 N N . LEU A 1 127 ? -9.146 -1.459 -8.868 1.00 89.12 127 LEU A N 1
ATOM 999 C CA . LEU A 1 127 ? -10.608 -1.447 -8.857 1.00 89.12 127 LEU A CA 1
ATOM 1000 C C . LEU A 1 127 ? -11.157 -1.837 -7.484 1.00 89.12 127 LEU A C 1
ATOM 1002 O O . LEU A 1 127 ? -12.060 -1.174 -6.978 1.00 89.12 127 LEU A O 1
ATOM 1006 N N . ALA A 1 128 ? -10.584 -2.856 -6.845 1.00 88.44 128 ALA A N 1
ATOM 1007 C CA . ALA A 1 128 ? -10.988 -3.272 -5.509 1.00 88.44 128 ALA A CA 1
ATOM 1008 C C . ALA A 1 128 ? -10.769 -2.152 -4.473 1.00 88.44 128 ALA A C 1
ATOM 1010 O O . ALA A 1 128 ? -11.672 -1.833 -3.694 1.00 88.44 128 ALA A O 1
ATOM 1011 N N . VAL A 1 129 ? -9.611 -1.485 -4.503 1.00 86.12 129 VAL A N 1
ATOM 1012 C CA . VAL A 1 129 ? -9.321 -0.349 -3.614 1.00 86.12 129 VAL A CA 1
ATOM 1013 C C . VAL A 1 129 ? -10.258 0.830 -3.880 1.00 86.12 129 VAL A C 1
ATOM 1015 O O . VAL A 1 129 ? -10.721 1.452 -2.927 1.00 86.12 129 VAL A O 1
ATOM 1018 N N . LEU A 1 130 ? -10.601 1.121 -5.138 1.00 87.00 130 LEU A N 1
ATOM 1019 C CA . LEU A 1 130 ? -11.560 2.176 -5.478 1.00 87.00 130 LEU A CA 1
ATOM 1020 C C . LEU A 1 130 ? -12.966 1.848 -4.965 1.00 87.00 130 LEU A C 1
ATOM 1022 O O . LEU A 1 130 ? -13.580 2.674 -4.291 1.00 87.00 130 LEU A O 1
ATOM 1026 N N . VAL A 1 131 ? -13.457 0.632 -5.212 1.00 90.12 131 VAL A N 1
ATOM 1027 C CA . VAL A 1 131 ? -14.784 0.188 -4.756 1.00 90.12 131 VAL A CA 1
ATOM 1028 C C . VAL A 1 131 ? -14.884 0.214 -3.227 1.00 90.12 131 VAL A C 1
ATOM 1030 O O . VAL A 1 131 ? -15.899 0.655 -2.691 1.00 90.12 131 VAL A O 1
ATOM 1033 N N . GLY A 1 132 ? -13.835 -0.204 -2.509 1.00 83.88 132 GLY A N 1
ATOM 1034 C CA . GLY A 1 132 ? -13.808 -0.164 -1.042 1.00 83.88 132 GLY A CA 1
ATOM 1035 C C . GLY A 1 132 ? -13.572 1.235 -0.458 1.00 83.88 132 GLY A C 1
ATOM 1036 O O . GLY A 1 132 ? -14.163 1.594 0.562 1.00 83.88 132 GLY A O 1
ATOM 1037 N N . GLY A 1 133 ? -12.722 2.040 -1.097 1.00 83.25 133 GLY A N 1
ATOM 1038 C CA . GLY A 1 133 ? -12.268 3.337 -0.593 1.00 83.25 133 GLY A CA 1
ATOM 1039 C C . GLY A 1 133 ? -13.232 4.490 -0.868 1.00 83.25 133 GLY A C 1
ATOM 1040 O O . GLY A 1 133 ? -13.400 5.357 -0.009 1.00 83.25 133 GLY A O 1
ATOM 1041 N N . VAL A 1 134 ? -13.909 4.499 -2.023 1.00 86.88 134 VAL A N 1
ATOM 1042 C CA . VAL A 1 134 ? -14.818 5.589 -2.424 1.00 86.88 134 VAL A CA 1
ATOM 1043 C C . VAL A 1 134 ? -15.963 5.801 -1.422 1.00 86.88 134 VAL A C 1
ATOM 1045 O O . VAL A 1 134 ? -16.169 6.947 -1.014 1.00 86.88 134 VAL A O 1
ATOM 1048 N N . PRO A 1 135 ? -16.681 4.764 -0.944 1.00 85.56 135 PRO A N 1
ATOM 1049 C CA . PRO A 1 135 ? -17.752 4.952 0.036 1.00 85.56 135 PRO A CA 1
ATOM 1050 C C . PRO A 1 135 ? -17.253 5.516 1.371 1.00 85.56 135 PRO A C 1
ATOM 1052 O O . PRO A 1 135 ? -17.923 6.357 1.973 1.00 85.56 135 PRO A O 1
ATOM 1055 N N . ILE A 1 136 ? -16.067 5.089 1.822 1.00 82.56 136 ILE A N 1
ATOM 1056 C CA . ILE A 1 136 ? -15.435 5.595 3.049 1.00 82.56 136 ILE A CA 1
ATOM 1057 C C . ILE A 1 136 ? -15.077 7.072 2.881 1.00 82.56 136 ILE A C 1
ATOM 1059 O O . ILE A 1 136 ? -15.390 7.889 3.751 1.00 82.56 136 ILE A O 1
ATOM 1063 N N . LEU A 1 137 ? -14.457 7.418 1.751 1.00 82.25 137 LEU A N 1
ATOM 1064 C CA . LEU A 1 137 ? -14.064 8.784 1.434 1.00 82.25 137 LEU A CA 1
ATOM 1065 C C . LEU A 1 137 ? -15.287 9.702 1.358 1.00 82.25 137 LEU A C 1
ATOM 1067 O O . LEU A 1 137 ? -15.311 10.762 1.981 1.00 82.25 137 LEU A O 1
ATOM 1071 N N . PHE A 1 138 ? -16.338 9.261 0.667 1.00 84.38 138 PHE A N 1
ATOM 1072 C CA . PHE A 1 138 ? -17.592 9.996 0.560 1.00 84.38 138 PHE A CA 1
ATOM 1073 C C . PHE A 1 138 ? -18.253 10.207 1.928 1.00 84.38 138 PHE A C 1
ATOM 1075 O O . PHE A 1 138 ? -18.692 11.315 2.240 1.00 84.38 138 PHE A O 1
ATOM 1082 N N . ALA A 1 139 ? -18.284 9.175 2.777 1.00 82.44 139 ALA A N 1
ATOM 1083 C CA . ALA A 1 139 ? -18.815 9.285 4.132 1.00 82.44 139 ALA A CA 1
ATOM 1084 C C . ALA A 1 139 ? -18.015 10.289 4.983 1.00 82.44 139 ALA A C 1
ATOM 1086 O O . ALA A 1 139 ? -18.617 11.107 5.681 1.00 82.44 139 ALA A O 1
ATOM 1087 N N . ALA A 1 140 ? -16.682 10.276 4.886 1.00 77.31 140 ALA A N 1
ATOM 1088 C CA . ALA A 1 140 ? -15.811 11.211 5.595 1.00 77.31 140 ALA A CA 1
ATOM 1089 C C . ALA A 1 140 ? -16.018 12.664 5.132 1.00 77.31 140 ALA A C 1
ATOM 1091 O O . ALA A 1 140 ? -16.181 13.557 5.967 1.00 77.31 140 ALA A O 1
ATOM 1092 N N . ILE A 1 141 ? -16.091 12.900 3.816 1.00 81.25 141 ILE A N 1
ATOM 1093 C CA . ILE A 1 141 ? -16.360 14.227 3.236 1.00 81.25 141 ILE A CA 1
ATOM 1094 C C . ILE A 1 141 ? -17.730 14.734 3.687 1.00 81.25 141 ILE A C 1
ATOM 1096 O O . ILE A 1 141 ? -17.844 15.849 4.200 1.00 81.25 141 ILE A O 1
ATOM 1100 N N . LYS A 1 142 ? -18.773 13.905 3.552 1.00 83.00 142 LYS A N 1
ATOM 1101 C CA . LYS A 1 142 ? -20.136 14.264 3.958 1.00 83.00 142 LYS A CA 1
ATOM 1102 C C . LYS A 1 142 ? -20.195 14.625 5.441 1.00 83.00 142 LYS A C 1
ATOM 1104 O O . LYS A 1 142 ? -20.807 15.628 5.800 1.00 83.00 142 LYS A O 1
ATOM 1109 N N . PHE A 1 143 ? -19.537 13.850 6.303 1.00 76.56 143 PHE A N 1
ATOM 1110 C CA . PHE A 1 143 ? -19.489 14.128 7.737 1.00 76.56 143 PHE A CA 1
ATOM 1111 C C . PHE A 1 143 ? -18.769 15.448 8.051 1.00 76.56 143 PHE A C 1
ATOM 1113 O O . PHE A 1 143 ? -19.249 16.234 8.871 1.00 76.56 143 PHE A O 1
ATOM 1120 N N . ALA A 1 144 ? -17.651 15.722 7.373 1.00 77.38 144 ALA A N 1
ATOM 1121 C CA . ALA A 1 144 ? -16.892 16.956 7.547 1.00 77.38 144 ALA A CA 1
ATOM 1122 C C . ALA A 1 144 ? -17.686 18.201 7.114 1.00 77.38 144 ALA A C 1
ATOM 1124 O O . ALA A 1 144 ? -17.690 19.204 7.833 1.00 77.38 144 ALA A O 1
ATOM 1125 N N . LEU A 1 145 ? -18.408 18.109 5.991 1.00 80.94 145 LEU A N 1
ATOM 1126 C CA . LEU A 1 145 ? -19.274 19.175 5.480 1.00 80.94 145 LEU A CA 1
ATOM 1127 C C . LEU A 1 145 ? -20.452 19.453 6.420 1.00 80.94 145 LEU A C 1
ATOM 1129 O O . LEU A 1 145 ? -20.691 20.604 6.780 1.00 80.94 145 LEU A O 1
ATOM 1133 N N . VAL A 1 146 ? -21.152 18.408 6.875 1.00 83.12 146 VAL A N 1
ATOM 1134 C CA . VAL A 1 146 ? -22.318 18.556 7.764 1.00 83.12 146 VAL A CA 1
ATOM 1135 C C . VAL A 1 146 ? -21.920 19.146 9.119 1.00 83.12 146 VAL A C 1
ATOM 1137 O O . VAL A 1 146 ? -22.632 19.994 9.649 1.00 83.12 146 VAL A O 1
ATOM 1140 N N . ARG A 1 147 ? -20.767 18.757 9.679 1.00 78.25 147 ARG A N 1
ATOM 1141 C CA . ARG A 1 147 ? -20.297 19.281 10.973 1.00 78.25 147 ARG A CA 1
ATOM 1142 C C . ARG A 1 147 ? -19.512 20.596 10.881 1.00 78.25 147 ARG A C 1
ATOM 1144 O O . ARG A 1 147 ? -19.015 21.048 11.911 1.00 78.25 147 ARG A O 1
ATOM 1151 N N . ARG A 1 148 ? -19.378 21.198 9.687 1.00 69.75 148 ARG A N 1
ATOM 1152 C CA . ARG A 1 148 ? -18.617 22.442 9.422 1.00 69.75 148 ARG A CA 1
ATOM 1153 C C . ARG A 1 148 ? -17.219 22.476 10.062 1.00 69.75 148 ARG A C 1
ATOM 1155 O O . ARG A 1 148 ? -16.725 23.532 10.450 1.00 69.75 148 ARG A O 1
ATOM 1162 N N . ARG A 1 149 ? -16.551 21.325 10.189 1.00 70.44 149 ARG A N 1
ATOM 1163 C CA . ARG A 1 149 ? -15.181 21.273 10.720 1.00 70.44 149 ARG A CA 1
ATOM 1164 C C . ARG A 1 149 ? -14.201 21.334 9.556 1.00 70.44 149 ARG A C 1
ATOM 1166 O O . ARG A 1 149 ? -14.142 20.409 8.755 1.00 70.44 149 ARG A O 1
ATOM 1173 N N . ALA A 1 150 ? -13.404 22.399 9.494 1.00 70.12 150 ALA A N 1
ATOM 1174 C CA . ALA A 1 150 ? -12.404 22.588 8.441 1.00 70.12 150 ALA A CA 1
ATOM 1175 C C . ALA A 1 150 ? -11.230 21.591 8.529 1.00 70.12 150 ALA A C 1
ATOM 1177 O O . ALA A 1 150 ? -10.652 21.234 7.509 1.00 70.12 150 ALA A O 1
ATOM 1178 N N . GLY A 1 151 ? -10.901 21.090 9.727 1.00 73.69 151 GLY A N 1
ATOM 1179 C CA . GLY A 1 151 ? -9.739 20.213 9.945 1.00 73.69 151 GLY A CA 1
ATOM 1180 C C . GLY A 1 151 ? -9.692 18.961 9.047 1.00 73.69 151 GLY A C 1
ATOM 1181 O O . GLY A 1 151 ? -8.691 18.759 8.363 1.00 73.69 151 GLY A O 1
ATOM 1182 N N . PRO A 1 152 ? -10.753 18.131 8.993 1.00 70.62 152 PRO A N 1
ATOM 1183 C CA . PRO A 1 152 ? -10.792 16.960 8.113 1.00 70.62 152 PRO A CA 1
ATOM 1184 C C . PRO A 1 152 ? -10.749 17.302 6.617 1.00 70.62 152 PRO A C 1
ATOM 1186 O O . PRO A 1 152 ? -10.153 16.554 5.848 1.00 70.62 152 PRO A O 1
ATOM 1189 N N . LEU A 1 153 ? -11.340 18.431 6.204 1.00 73.56 153 LEU A N 1
ATOM 1190 C CA . LEU A 1 153 ? -11.328 18.884 4.806 1.00 73.56 153 LEU A CA 1
ATOM 1191 C C . LEU A 1 153 ? -9.919 19.296 4.365 1.00 73.56 153 LEU A C 1
ATOM 1193 O O . LEU A 1 153 ? -9.491 18.926 3.276 1.00 73.56 153 LEU A O 1
ATOM 1197 N N . ILE A 1 154 ? -9.174 19.988 5.234 1.00 75.38 154 ILE A N 1
ATOM 1198 C CA . ILE A 1 154 ? -7.772 20.349 4.982 1.00 75.38 154 ILE A CA 1
ATOM 1199 C C . ILE A 1 154 ? -6.926 19.082 4.815 1.00 75.38 154 ILE A C 1
ATOM 1201 O O . ILE A 1 154 ? -6.157 18.986 3.864 1.00 75.38 154 ILE A O 1
ATOM 1205 N N . GLY A 1 155 ? -7.115 18.072 5.672 1.00 74.94 155 GLY A N 1
ATOM 1206 C CA . GLY A 1 155 ? -6.403 16.796 5.546 1.00 74.94 155 GLY A CA 1
ATOM 1207 C C . GLY A 1 155 ? -6.715 16.033 4.251 1.00 74.94 155 GLY A C 1
ATOM 1208 O O . GLY A 1 155 ? -5.859 15.317 3.744 1.00 74.94 155 GLY A O 1
ATOM 1209 N N . LEU A 1 156 ? -7.907 16.220 3.680 1.00 77.94 156 LEU A N 1
ATOM 1210 C CA . LEU A 1 156 ? -8.321 15.596 2.419 1.00 77.94 156 LEU A CA 1
ATOM 1211 C C . LEU A 1 156 ? -7.817 16.353 1.180 1.00 77.94 156 LEU A C 1
ATOM 1213 O O . LEU A 1 156 ? -7.671 15.759 0.114 1.00 77.94 156 LEU A O 1
ATOM 1217 N N . ALA A 1 157 ? -7.511 17.645 1.323 1.00 80.19 157 ALA A N 1
ATOM 1218 C CA . ALA A 1 157 ? -6.864 18.442 0.285 1.00 80.19 157 ALA A CA 1
ATOM 1219 C C . ALA A 1 157 ? -5.371 18.100 0.132 1.00 80.19 157 ALA A C 1
ATOM 1221 O O . ALA A 1 157 ? -4.821 18.248 -0.957 1.00 80.19 157 ALA A O 1
ATOM 1222 N N . VAL A 1 158 ? -4.720 17.603 1.193 1.00 83.94 158 VAL A N 1
ATOM 1223 C CA . VAL A 1 158 ? -3.282 17.276 1.190 1.00 83.94 158 VAL A CA 1
ATOM 1224 C C . VAL A 1 158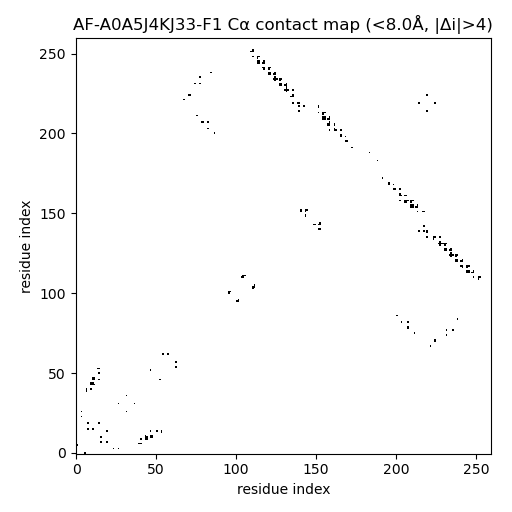 ? -2.899 16.269 0.092 1.00 83.94 158 VAL A C 1
ATOM 1226 O O . VAL A 1 158 ? -1.977 16.583 -0.657 1.00 83.94 158 VAL A O 1
ATOM 1229 N N . PRO A 1 159 ? -3.584 15.120 -0.094 1.00 79.25 159 PRO A N 1
ATOM 1230 C CA . PRO A 1 159 ? -3.289 14.205 -1.199 1.00 79.25 159 PRO A CA 1
ATOM 1231 C C . PRO A 1 159 ? -3.419 14.842 -2.586 1.00 79.25 159 PRO A C 1
ATOM 1233 O O . PRO A 1 159 ? -2.595 14.596 -3.463 1.00 79.25 159 PRO A O 1
ATOM 1236 N N . VAL A 1 160 ? -4.432 15.693 -2.783 1.00 80.50 160 VAL A N 1
ATOM 1237 C CA . VAL A 1 160 ? -4.656 16.386 -4.061 1.00 80.50 160 VAL A CA 1
ATOM 1238 C C . VAL A 1 160 ? -3.517 17.366 -4.333 1.00 80.50 160 VAL A C 1
ATOM 1240 O O . VAL A 1 160 ? -2.948 17.366 -5.419 1.00 80.50 160 VAL A O 1
ATOM 1243 N N . LEU A 1 161 ? -3.132 18.158 -3.331 1.00 82.75 161 LEU A N 1
ATOM 1244 C CA . LEU A 1 161 ? -2.018 19.100 -3.438 1.00 82.75 161 LEU A CA 1
ATOM 1245 C C . LEU A 1 161 ? -0.677 18.388 -3.644 1.00 82.75 161 LEU A C 1
ATOM 1247 O O . LEU A 1 161 ? 0.134 18.838 -4.450 1.00 82.75 161 LEU A O 1
ATOM 1251 N N . ALA A 1 162 ? -0.448 17.265 -2.962 1.00 81.94 162 ALA A N 1
ATOM 1252 C CA . ALA A 1 162 ? 0.747 16.448 -3.140 1.00 81.94 162 ALA A CA 1
ATOM 1253 C C . ALA A 1 162 ? 0.832 15.884 -4.567 1.00 81.94 162 ALA A C 1
ATOM 1255 O O . ALA A 1 162 ? 1.897 15.930 -5.180 1.00 81.94 162 ALA A O 1
ATOM 1256 N N . PHE A 1 163 ? -0.293 15.426 -5.121 1.00 78.69 163 PHE A N 1
ATOM 1257 C CA . PHE A 1 163 ? -0.368 14.959 -6.502 1.00 78.69 163 PHE A CA 1
ATOM 1258 C C . PHE A 1 163 ? -0.131 16.089 -7.514 1.00 78.69 163 PHE A C 1
ATOM 1260 O O . PHE A 1 163 ? 0.653 15.924 -8.445 1.00 78.69 163 PHE A O 1
ATOM 1267 N N . VAL A 1 164 ? -0.733 17.265 -7.308 1.00 83.44 164 VAL A N 1
ATOM 1268 C CA . VAL A 1 164 ? -0.493 18.450 -8.150 1.00 83.44 164 VAL A CA 1
ATOM 1269 C C . VAL A 1 164 ? 0.978 18.869 -8.099 1.00 83.44 164 VAL A C 1
ATOM 1271 O O . VAL A 1 164 ? 1.578 19.114 -9.142 1.00 83.44 164 VAL A O 1
ATOM 1274 N N . SER A 1 165 ? 1.584 18.889 -6.910 1.00 80.81 165 SER A N 1
ATOM 1275 C CA . SER A 1 165 ? 3.010 19.187 -6.726 1.00 80.81 165 SER A CA 1
ATOM 1276 C C . SER A 1 165 ? 3.910 18.175 -7.447 1.00 80.81 165 SER A C 1
ATOM 1278 O O . SER A 1 165 ? 4.895 18.549 -8.083 1.00 80.81 165 SER A O 1
ATOM 1280 N N . PHE A 1 166 ? 3.537 16.893 -7.430 1.00 81.00 166 PHE A N 1
ATOM 1281 C CA . PHE A 1 166 ? 4.231 15.846 -8.178 1.00 81.00 166 PHE A CA 1
ATOM 1282 C C . PHE A 1 166 ? 4.106 16.015 -9.705 1.00 81.00 166 PHE A C 1
ATOM 1284 O O . PHE A 1 166 ? 5.098 15.912 -10.424 1.00 81.00 166 PHE A O 1
ATOM 1291 N N . LEU A 1 167 ? 2.916 16.325 -10.227 1.00 80.69 167 LEU A N 1
ATOM 1292 C CA . LEU A 1 167 ? 2.737 16.604 -11.659 1.00 80.69 167 LEU A CA 1
ATOM 1293 C C . LEU A 1 167 ? 3.489 17.865 -12.102 1.00 80.69 167 LEU A C 1
ATOM 1295 O O . LEU A 1 167 ? 4.045 17.918 -13.205 1.00 80.69 167 LEU A O 1
ATOM 1299 N N . TRP A 1 168 ? 3.527 18.873 -11.234 1.00 84.81 168 TRP A N 1
ATOM 1300 C CA . TRP A 1 168 ? 4.292 20.090 -11.453 1.00 84.81 168 TRP A CA 1
ATOM 1301 C C . TRP A 1 168 ? 5.791 19.799 -11.524 1.00 84.81 168 TRP A C 1
ATOM 1303 O O . TRP A 1 168 ? 6.447 20.231 -12.469 1.00 84.81 168 TRP A O 1
ATOM 1313 N N . SER A 1 169 ? 6.334 19.021 -10.582 1.00 77.69 169 SER A N 1
ATOM 1314 C CA . SER A 1 169 ? 7.758 18.668 -10.580 1.00 77.69 169 SER A CA 1
ATOM 1315 C C . SER A 1 169 ? 8.151 17.860 -11.819 1.00 77.69 169 SER A C 1
ATOM 1317 O O . SER A 1 169 ? 9.191 18.133 -12.414 1.00 77.69 169 SER A O 1
ATOM 1319 N N . LEU A 1 170 ? 7.289 16.946 -12.277 1.00 79.81 170 LEU A N 1
ATOM 1320 C CA . LEU A 1 170 ? 7.453 16.226 -13.542 1.00 79.81 170 LEU A CA 1
ATOM 1321 C C . LEU A 1 170 ? 7.506 17.160 -14.753 1.00 79.81 170 LEU A C 1
ATOM 1323 O O . LEU A 1 170 ? 8.350 16.995 -15.635 1.00 79.81 170 LEU A O 1
ATOM 1327 N N . SER A 1 171 ? 6.599 18.133 -14.803 1.00 81.44 171 SER A N 1
ATOM 1328 C CA . SER A 1 171 ? 6.540 19.111 -15.891 1.00 81.44 171 SER A CA 1
ATOM 1329 C C . SER A 1 171 ? 7.777 20.009 -15.883 1.00 81.44 171 SER A C 1
ATOM 1331 O O . SER A 1 171 ? 8.388 20.223 -16.926 1.00 81.44 171 SER A O 1
ATOM 1333 N N . LEU A 1 172 ? 8.208 20.453 -14.700 1.00 82.19 172 LEU A N 1
ATOM 1334 C CA . LEU A 1 172 ? 9.415 21.251 -14.517 1.00 82.19 172 LEU A CA 1
ATOM 1335 C C . LEU A 1 172 ? 10.677 20.480 -14.931 1.00 82.19 172 LEU A C 1
ATOM 1337 O O . LEU A 1 172 ? 11.513 21.030 -15.638 1.00 82.19 172 LEU A O 1
ATOM 1341 N N . LEU A 1 173 ? 10.792 19.200 -14.557 1.00 78.38 173 LEU A N 1
ATOM 1342 C CA . LEU A 1 173 ? 11.869 18.312 -15.007 1.00 78.38 173 LEU A CA 1
ATOM 1343 C C . LEU A 1 173 ? 11.903 18.220 -16.540 1.00 78.38 173 LEU A C 1
ATOM 1345 O O . LEU A 1 173 ? 12.964 18.372 -17.129 1.00 78.38 173 LEU A O 1
ATOM 1349 N N . LYS A 1 174 ? 10.761 18.043 -17.214 1.00 79.19 174 LYS A N 1
ATOM 1350 C CA . LYS A 1 174 ? 10.722 18.015 -18.690 1.00 79.19 174 LYS A CA 1
ATOM 1351 C C . LYS A 1 174 ? 11.160 19.338 -19.327 1.00 79.19 174 LYS A C 1
ATOM 1353 O O . LYS A 1 174 ? 11.832 19.332 -20.354 1.00 79.19 174 LYS A O 1
ATOM 1358 N N . VAL A 1 175 ? 10.781 20.468 -18.731 1.00 81.62 175 VAL A N 1
ATOM 1359 C CA . VAL A 1 175 ? 11.176 21.797 -19.223 1.00 81.62 175 VAL A CA 1
ATOM 1360 C C . VAL A 1 175 ? 12.674 22.035 -19.015 1.00 81.62 175 VAL A C 1
ATOM 1362 O O . VAL A 1 175 ? 13.343 22.478 -19.940 1.00 81.62 175 VAL A O 1
ATOM 1365 N N . LEU A 1 176 ? 13.212 21.697 -17.839 1.00 75.94 176 LEU A N 1
ATOM 1366 C CA . LEU A 1 176 ? 14.630 21.885 -17.506 1.00 75.94 176 LEU A CA 1
ATOM 1367 C C . LEU A 1 176 ? 15.559 20.916 -18.252 1.00 75.94 176 LEU A C 1
ATOM 1369 O O . LEU A 1 176 ? 16.681 21.284 -18.585 1.00 75.94 176 LEU A O 1
ATOM 1373 N N . PHE A 1 177 ? 15.101 19.692 -18.518 1.00 71.62 177 PHE A N 1
ATOM 1374 C CA . PHE A 1 177 ? 15.856 18.650 -19.211 1.00 71.62 177 PHE A CA 1
ATOM 1375 C C . PHE A 1 177 ? 15.277 18.424 -20.611 1.00 71.62 177 PHE A C 1
ATOM 1377 O O . PHE A 1 177 ? 14.669 17.391 -20.893 1.00 71.62 177 PHE A O 1
ATOM 1384 N N . HIS A 1 178 ? 15.438 19.416 -21.490 1.00 65.56 178 HIS A N 1
ATOM 1385 C CA . HIS A 1 178 ? 15.089 19.259 -22.900 1.00 65.56 178 HIS A CA 1
ATOM 1386 C C . HIS A 1 178 ? 16.015 18.232 -23.590 1.00 65.56 178 HIS A C 1
ATOM 1388 O O . HIS A 1 178 ? 17.240 18.301 -23.422 1.00 65.56 178 HIS A O 1
ATOM 1394 N N . PRO A 1 179 ? 15.452 17.302 -24.387 1.00 58.97 179 PRO A N 1
ATOM 1395 C CA . PRO A 1 179 ? 16.175 16.177 -24.988 1.00 58.97 179 PRO A CA 1
ATOM 1396 C C . PRO A 1 179 ? 17.246 16.567 -26.022 1.00 58.97 179 PRO A C 1
ATOM 1398 O O . PRO A 1 179 ? 18.092 15.736 -26.333 1.00 58.97 179 PRO A O 1
ATOM 1401 N N . ASP A 1 180 ? 17.268 17.814 -26.503 1.00 57.19 180 ASP A N 1
ATOM 1402 C CA . ASP A 1 180 ? 18.260 18.289 -27.484 1.00 57.19 180 ASP A CA 1
ATOM 1403 C C . ASP A 1 180 ? 19.632 18.636 -26.882 1.00 57.19 180 ASP A C 1
ATOM 1405 O O . ASP A 1 180 ? 20.597 18.888 -27.605 1.00 57.19 180 ASP A O 1
ATOM 1409 N N . SER A 1 181 ? 19.771 18.619 -25.555 1.00 58.47 181 SER A N 1
ATOM 1410 C CA . SER A 1 181 ? 21.067 18.839 -24.908 1.00 58.47 181 SER A CA 1
ATOM 1411 C C . SER A 1 181 ? 21.884 17.538 -24.858 1.00 58.47 181 SER A C 1
ATOM 1413 O O . SER A 1 181 ? 21.942 16.844 -23.848 1.00 58.47 181 SER A O 1
ATOM 1415 N N . GLN A 1 182 ? 22.564 17.212 -25.963 1.00 57.41 182 GLN A N 1
ATOM 1416 C CA . GLN A 1 182 ? 23.443 16.033 -26.123 1.00 57.41 182 GLN A CA 1
ATOM 1417 C C . GLN A 1 182 ? 24.626 15.937 -25.122 1.00 57.41 182 GLN A C 1
ATOM 1419 O O . GLN A 1 182 ? 25.418 15.002 -25.190 1.00 57.41 182 GLN A O 1
ATOM 1424 N N . LEU A 1 183 ? 24.755 16.867 -24.169 1.00 56.81 183 LEU A N 1
ATOM 1425 C CA . LEU A 1 183 ? 25.848 16.971 -23.191 1.00 56.81 183 LEU A CA 1
ATOM 1426 C C . LEU A 1 183 ? 25.371 16.822 -21.735 1.00 56.81 183 LEU A C 1
ATOM 1428 O O . LEU A 1 183 ? 25.964 17.380 -20.811 1.00 56.81 183 LEU A O 1
ATOM 1432 N N . LEU A 1 184 ? 24.288 16.080 -21.509 1.00 61.53 184 LEU A N 1
ATOM 1433 C CA . LEU A 1 184 ? 23.797 15.800 -20.162 1.00 61.53 184 LEU A CA 1
ATOM 1434 C C . LEU A 1 184 ? 24.788 14.896 -19.411 1.00 61.53 184 LEU A C 1
ATOM 1436 O O . LEU A 1 184 ? 24.964 13.722 -19.737 1.00 61.53 184 LEU A O 1
ATOM 1440 N N . SER A 1 185 ? 25.458 15.451 -18.398 1.00 69.31 185 SER A N 1
ATOM 1441 C CA . SER A 1 185 ? 26.433 14.707 -17.598 1.00 69.31 185 SER A CA 1
ATOM 1442 C C . SER A 1 185 ? 25.748 13.590 -16.796 1.00 69.31 185 SER A C 1
ATOM 1444 O O . SER A 1 185 ? 24.606 13.733 -16.351 1.00 69.31 185 SER A O 1
ATOM 1446 N N . LEU A 1 186 ? 26.456 12.479 -16.545 1.00 70.75 186 LEU A N 1
ATOM 1447 C CA . LEU A 1 186 ? 25.982 11.370 -15.692 1.00 70.75 186 LEU A CA 1
ATOM 1448 C C . LEU A 1 186 ? 25.423 11.859 -14.340 1.00 70.75 186 LEU A C 1
ATOM 1450 O O . LEU A 1 186 ? 24.442 11.309 -13.836 1.00 70.75 186 LEU A O 1
ATOM 1454 N N . GLY A 1 187 ? 26.002 12.931 -13.787 1.00 71.19 187 GLY A N 1
ATOM 1455 C CA . GLY A 1 187 ? 25.547 13.559 -12.547 1.00 71.19 187 GLY A CA 1
ATOM 1456 C C . GLY A 1 187 ? 24.161 14.199 -12.655 1.00 71.19 187 GLY A C 1
ATOM 1457 O O . GLY A 1 187 ? 23.355 14.056 -11.742 1.00 71.19 187 GLY A O 1
ATOM 1458 N N . GLN A 1 188 ? 23.836 14.844 -13.776 1.00 72.44 188 GLN A N 1
ATOM 1459 C CA . GLN A 1 188 ? 22.525 15.466 -13.996 1.00 72.44 188 GLN A CA 1
ATOM 1460 C C . GLN A 1 188 ? 21.409 14.427 -14.167 1.00 72.44 188 GLN A C 1
ATOM 1462 O O . GLN A 1 188 ? 20.316 14.602 -13.629 1.00 72.44 188 GLN A O 1
ATOM 1467 N N . ILE A 1 189 ? 21.698 13.308 -14.839 1.00 72.94 189 ILE A N 1
ATOM 1468 C CA . ILE A 1 189 ? 20.756 12.187 -14.973 1.00 72.94 189 ILE A CA 1
ATOM 1469 C C . ILE A 1 189 ? 20.494 11.545 -13.605 1.00 72.94 189 ILE A C 1
ATOM 1471 O O . ILE A 1 189 ? 19.341 11.287 -13.249 1.00 72.94 189 ILE A O 1
ATOM 1475 N N . ALA A 1 190 ? 21.550 11.309 -12.820 1.00 75.81 190 ALA A N 1
ATOM 1476 C CA . ALA A 1 190 ? 21.428 10.763 -11.472 1.00 75.81 190 ALA A CA 1
ATOM 1477 C C . ALA A 1 190 ? 20.637 11.704 -10.547 1.00 75.81 190 ALA A C 1
ATOM 1479 O O . ALA A 1 190 ? 19.743 11.255 -9.830 1.00 75.81 190 ALA A O 1
ATOM 1480 N N . LEU A 1 191 ? 20.906 13.011 -10.615 1.00 79.38 191 LEU A N 1
ATOM 1481 C CA . LEU A 1 191 ? 20.240 14.021 -9.797 1.00 79.38 191 LEU A CA 1
ATOM 1482 C C . LEU A 1 191 ? 18.762 14.190 -10.180 1.00 79.38 191 LEU A C 1
ATOM 1484 O O . LEU A 1 191 ? 17.911 14.235 -9.296 1.00 79.38 191 LEU A O 1
ATOM 1488 N N . GLY A 1 192 ? 18.430 14.185 -11.475 1.00 76.50 192 GLY A N 1
ATOM 1489 C CA . GLY A 1 192 ? 17.044 14.226 -11.951 1.00 76.50 192 GLY A CA 1
ATOM 1490 C C . GLY A 1 192 ? 16.234 12.992 -11.536 1.00 76.50 192 GLY A C 1
ATOM 1491 O O . GLY A 1 192 ? 15.109 13.121 -11.050 1.00 76.50 192 GLY A O 1
ATOM 1492 N N . ARG A 1 193 ? 16.820 11.789 -11.645 1.00 75.44 193 ARG A N 1
ATOM 1493 C CA . ARG A 1 193 ? 16.186 10.536 -11.192 1.00 75.44 193 ARG A CA 1
ATOM 1494 C C . ARG A 1 193 ? 16.023 10.485 -9.671 1.00 75.44 193 ARG A C 1
ATOM 1496 O O . ARG A 1 193 ? 14.971 10.070 -9.189 1.00 75.44 193 ARG A O 1
ATOM 1503 N N . GLY A 1 194 ? 17.035 10.929 -8.925 1.00 80.56 194 GLY A N 1
ATOM 1504 C CA . GLY A 1 194 ? 16.997 11.001 -7.465 1.00 80.56 194 GLY A CA 1
ATOM 1505 C C . GLY A 1 194 ? 15.946 11.987 -6.959 1.00 80.56 194 GLY A C 1
ATOM 1506 O O . GLY A 1 194 ? 15.154 11.641 -6.085 1.00 80.56 194 GLY A O 1
ATOM 1507 N N . LEU A 1 195 ? 15.872 13.181 -7.559 1.00 81.06 195 LEU A N 1
ATOM 1508 C CA . LEU A 1 195 ? 14.852 14.182 -7.243 1.00 81.06 195 LEU A CA 1
ATOM 1509 C C . LEU A 1 195 ? 13.444 13.643 -7.527 1.00 81.06 195 LEU A C 1
ATOM 1511 O O . LEU A 1 195 ? 12.553 13.775 -6.692 1.00 81.06 195 LEU A O 1
ATOM 1515 N N . PHE A 1 196 ? 13.255 12.991 -8.677 1.00 79.38 196 PHE A N 1
ATOM 1516 C CA . PHE A 1 196 ? 11.980 12.384 -9.047 1.00 79.38 196 PHE A CA 1
ATOM 1517 C C . PHE A 1 196 ? 11.517 11.337 -8.022 1.00 79.38 196 PHE A C 1
ATOM 1519 O O . PHE A 1 196 ? 10.401 11.430 -7.509 1.00 79.38 196 PHE A O 1
ATOM 1526 N N . LEU A 1 197 ? 12.385 10.380 -7.675 1.00 79.69 197 LEU A N 1
ATOM 1527 C CA . LEU A 1 197 ? 12.082 9.352 -6.674 1.00 79.69 197 LEU A CA 1
ATOM 1528 C C . LEU A 1 197 ? 11.834 9.962 -5.290 1.00 79.69 197 LEU A C 1
ATOM 1530 O O . LEU A 1 197 ? 10.894 9.563 -4.606 1.00 79.69 197 LEU A O 1
ATOM 1534 N N . GLY A 1 198 ? 12.629 10.958 -4.895 1.00 82.50 198 GLY A N 1
ATOM 1535 C CA . GLY A 1 198 ? 12.473 11.659 -3.623 1.00 82.50 198 GLY A CA 1
ATOM 1536 C C . GLY A 1 198 ? 11.124 12.368 -3.505 1.00 82.50 198 GLY A C 1
ATOM 1537 O O . GLY A 1 198 ? 10.424 12.194 -2.508 1.00 82.50 198 GLY A O 1
ATOM 1538 N N . VAL A 1 199 ? 10.712 13.114 -4.536 1.00 82.69 199 VAL A N 1
ATOM 1539 C CA . VAL A 1 199 ? 9.414 13.809 -4.557 1.00 82.69 199 VAL A CA 1
ATOM 1540 C C . VAL A 1 199 ? 8.253 12.814 -4.615 1.00 82.69 199 VAL A C 1
ATOM 1542 O O . VAL A 1 199 ? 7.254 13.007 -3.920 1.00 82.69 199 VAL A O 1
ATOM 1545 N N . LEU A 1 200 ? 8.376 11.724 -5.379 1.00 80.50 200 LEU A N 1
ATOM 1546 C CA . LEU A 1 200 ? 7.373 10.654 -5.428 1.00 80.50 200 LEU A CA 1
ATOM 1547 C C . LEU A 1 200 ? 7.177 10.001 -4.049 1.00 80.50 200 LEU A C 1
ATOM 1549 O O . LEU A 1 200 ? 6.046 9.853 -3.584 1.00 80.50 200 LEU A O 1
ATOM 1553 N N . LEU A 1 201 ? 8.269 9.640 -3.371 1.00 83.88 201 LEU A N 1
ATOM 1554 C CA . LEU A 1 201 ? 8.222 9.028 -2.043 1.00 83.88 201 LEU A CA 1
ATOM 1555 C C . LEU A 1 201 ? 7.653 9.997 -1.005 1.00 83.88 201 LEU A C 1
ATOM 1557 O O . LEU A 1 201 ? 6.737 9.637 -0.267 1.00 83.88 201 LEU A O 1
ATOM 1561 N N . ALA A 1 202 ? 8.142 11.239 -0.982 1.00 81.56 202 ALA A N 1
ATOM 1562 C CA . ALA A 1 202 ? 7.672 12.255 -0.048 1.00 81.56 202 ALA A CA 1
ATOM 1563 C C . ALA A 1 202 ? 6.177 12.552 -0.239 1.00 81.56 202 ALA A C 1
ATOM 1565 O O . ALA A 1 202 ? 5.418 12.518 0.729 1.00 81.56 202 ALA A O 1
ATOM 1566 N N . SER A 1 203 ? 5.729 12.776 -1.480 1.00 82.75 203 SER A N 1
ATOM 1567 C CA . SER A 1 203 ? 4.312 13.024 -1.788 1.00 82.75 203 SER A CA 1
ATOM 1568 C C . SER A 1 203 ? 3.425 11.840 -1.404 1.00 82.75 203 SER A C 1
ATOM 1570 O O . SER A 1 203 ? 2.354 12.046 -0.831 1.00 82.75 203 SER A O 1
ATOM 1572 N N . SER A 1 204 ? 3.885 10.608 -1.623 1.00 83.25 204 SER A N 1
ATOM 1573 C CA . SER A 1 204 ? 3.147 9.395 -1.257 1.00 83.25 204 SER A CA 1
ATOM 1574 C C . SER A 1 204 ? 3.023 9.220 0.257 1.00 83.25 204 SER A C 1
ATOM 1576 O O . SER A 1 204 ? 1.927 8.961 0.751 1.00 83.25 204 SER A O 1
ATOM 1578 N N . ILE A 1 205 ? 4.112 9.422 1.009 1.00 83.31 205 ILE A N 1
ATOM 1579 C CA . ILE A 1 205 ? 4.114 9.333 2.479 1.00 83.31 205 ILE A CA 1
ATOM 1580 C C . ILE A 1 205 ? 3.217 10.416 3.083 1.00 83.31 205 ILE A C 1
ATOM 1582 O O . ILE A 1 205 ? 2.389 10.117 3.945 1.00 83.31 205 ILE A O 1
ATOM 1586 N N . ILE A 1 206 ? 3.338 11.661 2.610 1.00 84.44 206 ILE A N 1
ATOM 1587 C CA . ILE A 1 206 ? 2.519 12.786 3.081 1.00 84.44 206 ILE A CA 1
ATOM 1588 C C . ILE A 1 206 ? 1.035 12.524 2.788 1.00 84.44 206 ILE A C 1
ATOM 1590 O O . ILE A 1 206 ? 0.193 12.703 3.669 1.00 84.44 206 ILE A O 1
ATOM 1594 N N . SER A 1 207 ? 0.710 12.040 1.586 1.00 83.31 207 SER A N 1
ATOM 1595 C CA . SER A 1 207 ? -0.667 11.723 1.188 1.00 83.31 207 SER A CA 1
ATOM 1596 C C . SER A 1 207 ? -1.259 10.588 2.020 1.00 83.31 207 SER A C 1
ATOM 1598 O O . SER A 1 207 ? -2.362 10.721 2.553 1.00 83.31 207 SER A O 1
ATOM 1600 N N . ALA A 1 208 ? -0.522 9.484 2.175 1.00 83.94 208 ALA A N 1
ATOM 1601 C CA . ALA A 1 208 ? -0.972 8.341 2.958 1.00 83.94 208 ALA A CA 1
ATOM 1602 C C . ALA A 1 208 ? -1.139 8.713 4.438 1.00 83.94 208 ALA A C 1
ATOM 1604 O O . ALA A 1 208 ? -2.168 8.410 5.039 1.00 83.94 208 ALA A O 1
ATOM 1605 N N . GLY A 1 209 ? -0.177 9.448 5.005 1.00 80.69 209 GLY A N 1
ATOM 1606 C CA . GLY A 1 209 ? -0.236 9.951 6.375 1.00 80.69 209 GLY A CA 1
ATOM 1607 C C . GLY A 1 209 ? -1.438 10.865 6.621 1.00 80.69 209 GLY A C 1
ATOM 1608 O O . GLY A 1 209 ? -2.131 10.706 7.628 1.00 80.69 209 GLY A O 1
ATOM 1609 N N . ALA A 1 210 ? -1.741 11.772 5.688 1.00 83.25 210 ALA A N 1
ATOM 1610 C CA . ALA A 1 210 ? -2.892 12.667 5.787 1.00 83.25 210 ALA A CA 1
ATOM 1611 C C . ALA A 1 210 ? -4.227 11.907 5.758 1.00 83.25 210 ALA A C 1
ATOM 1613 O O . ALA A 1 210 ? -5.093 12.150 6.602 1.00 83.25 210 ALA A O 1
ATOM 1614 N N . ILE A 1 211 ? -4.377 10.934 4.852 1.00 81.31 211 ILE A N 1
ATOM 1615 C CA . ILE A 1 211 ? -5.571 10.077 4.783 1.00 81.31 211 ILE A CA 1
ATOM 1616 C C . ILE A 1 211 ? -5.716 9.266 6.073 1.00 81.31 211 ILE A C 1
ATOM 1618 O O . ILE A 1 211 ? -6.789 9.272 6.681 1.00 81.31 211 ILE A O 1
ATOM 1622 N N . CYS A 1 212 ? -4.634 8.636 6.539 1.00 80.00 212 CYS A N 1
ATOM 1623 C CA . CYS A 1 212 ? -4.613 7.901 7.800 1.00 80.00 212 CYS A CA 1
ATOM 1624 C C . CYS A 1 212 ? -5.052 8.788 8.965 1.00 80.00 212 CYS A C 1
ATOM 1626 O O . CYS A 1 212 ? -5.888 8.365 9.759 1.00 80.00 212 CYS A O 1
ATOM 1628 N N . PHE A 1 213 ? -4.562 10.028 9.039 1.00 79.00 213 PHE A N 1
ATOM 1629 C CA . PHE A 1 213 ? -4.927 10.996 10.073 1.00 79.00 213 PHE A CA 1
ATOM 1630 C C . PHE A 1 213 ? -6.408 11.411 10.019 1.00 79.00 213 PHE A C 1
ATOM 1632 O O . PHE A 1 213 ? -7.079 11.452 11.054 1.00 79.00 213 PHE A O 1
ATOM 1639 N N . VAL A 1 214 ? -6.951 11.679 8.826 1.00 80.31 214 VAL A N 1
ATOM 1640 C CA . VAL A 1 214 ? -8.367 12.052 8.643 1.00 80.31 214 VAL A CA 1
ATOM 1641 C C . VAL A 1 214 ? -9.288 10.900 9.011 1.00 80.31 214 VAL A C 1
ATOM 1643 O O . VAL A 1 214 ? -10.236 11.082 9.784 1.00 80.31 214 VAL A O 1
ATOM 1646 N N . VAL A 1 215 ? -8.991 9.703 8.502 1.00 76.19 215 VAL A N 1
ATOM 1647 C CA . VAL A 1 215 ? -9.722 8.486 8.851 1.00 76.19 215 VAL A CA 1
ATOM 1648 C C . VAL A 1 215 ? -9.642 8.291 10.355 1.00 76.19 215 VAL A C 1
ATOM 1650 O O . VAL A 1 215 ? -10.675 8.079 10.974 1.00 76.19 215 VAL A O 1
ATOM 1653 N N . THR A 1 216 ? -8.460 8.481 10.952 1.00 75.62 216 THR A N 1
ATOM 1654 C CA . THR A 1 216 ? -8.182 8.367 12.388 1.00 75.62 216 THR A CA 1
ATOM 1655 C C . THR A 1 216 ? -9.126 9.192 13.286 1.00 75.62 216 THR A C 1
ATOM 1657 O O . THR A 1 216 ? -9.559 8.739 14.354 1.00 75.62 216 THR A O 1
ATOM 1660 N N . ARG A 1 217 ? -9.528 10.374 12.818 1.00 73.75 217 ARG A N 1
ATOM 1661 C CA . ARG A 1 217 ? -10.398 11.302 13.554 1.00 73.75 217 ARG A CA 1
ATOM 1662 C C . ARG A 1 217 ? -11.878 11.244 13.173 1.00 73.75 217 ARG A C 1
ATOM 1664 O O . ARG A 1 217 ? -12.680 11.910 13.822 1.00 73.75 217 ARG A O 1
ATOM 1671 N N . SER A 1 218 ? -12.246 10.480 12.147 1.00 72.25 218 SER A N 1
ATOM 1672 C CA . SER A 1 218 ? -13.623 10.423 11.643 1.00 72.25 218 SER A CA 1
ATOM 1673 C C . SER A 1 218 ? -14.409 9.268 12.267 1.00 72.25 218 SER A C 1
ATOM 1675 O O . SER A 1 218 ? -13.939 8.130 12.292 1.00 72.25 218 SER A O 1
ATOM 1677 N N . GLU A 1 219 ? -15.623 9.542 12.743 1.00 74.69 219 GLU A N 1
ATOM 1678 C CA . GLU A 1 219 ? -16.576 8.516 13.181 1.00 74.69 219 GLU A CA 1
ATOM 1679 C C . GLU A 1 219 ? -17.213 7.873 11.942 1.00 74.69 219 GLU A C 1
ATOM 1681 O O . GLU A 1 219 ? -18.158 8.404 11.361 1.00 74.69 219 GLU A O 1
ATOM 1686 N N . ILE A 1 220 ? -16.645 6.754 11.484 1.00 73.94 220 ILE A N 1
ATOM 1687 C CA . ILE A 1 220 ? -17.135 6.037 10.301 1.00 73.94 220 ILE A CA 1
ATOM 1688 C C . ILE A 1 220 ? -18.154 4.979 10.752 1.00 73.94 220 ILE A C 1
ATOM 1690 O O . ILE A 1 220 ? -17.814 4.135 11.584 1.00 73.94 220 ILE A O 1
ATOM 1694 N N . PRO A 1 221 ? -19.384 4.981 10.204 1.00 78.62 221 PRO A N 1
ATOM 1695 C CA . PRO A 1 221 ? -20.386 3.969 10.521 1.00 78.62 221 PRO A CA 1
ATOM 1696 C C . PRO A 1 221 ? -19.918 2.558 10.145 1.00 78.62 221 PRO A C 1
ATOM 1698 O O . PRO A 1 221 ? -19.392 2.345 9.052 1.00 78.62 221 PRO A O 1
ATOM 1701 N N . GLU A 1 222 ? -20.198 1.580 11.008 1.00 76.56 222 GLU A N 1
ATOM 1702 C CA . GLU A 1 222 ? -19.770 0.178 10.867 1.00 76.56 222 GLU A CA 1
ATOM 1703 C C . GLU A 1 222 ? -20.080 -0.433 9.495 1.00 76.56 222 GLU A C 1
ATOM 1705 O O . GLU A 1 222 ? -19.252 -1.136 8.915 1.00 76.56 222 GLU A O 1
ATOM 1710 N N . LYS A 1 223 ? -21.260 -0.126 8.947 1.00 81.75 223 LYS A N 1
ATOM 1711 C CA . LYS A 1 223 ? -21.707 -0.633 7.645 1.00 81.75 223 LYS A CA 1
ATOM 1712 C C . LYS A 1 223 ? -20.706 -0.364 6.517 1.00 81.75 223 LYS A C 1
ATOM 1714 O O . LYS A 1 223 ? -20.538 -1.209 5.646 1.00 81.75 223 LYS A O 1
ATOM 1719 N N . PHE A 1 224 ? -20.009 0.774 6.552 1.00 82.31 224 PHE A N 1
ATOM 1720 C CA . PHE A 1 224 ? -19.026 1.128 5.527 1.00 82.31 224 PHE A CA 1
ATOM 1721 C C . PHE A 1 224 ? -17.704 0.379 5.713 1.00 82.31 224 PHE A C 1
ATOM 1723 O O . PHE A 1 224 ? -17.080 0.003 4.728 1.00 82.31 224 PHE A O 1
ATOM 1730 N N . LEU A 1 225 ? -17.305 0.104 6.960 1.00 78.50 225 LEU A N 1
ATOM 1731 C CA . LEU A 1 225 ? -16.110 -0.696 7.246 1.00 78.50 225 LEU A CA 1
ATOM 1732 C C . LEU A 1 225 ? -16.316 -2.159 6.841 1.00 78.50 225 LEU A C 1
ATOM 1734 O O . LEU A 1 225 ? -15.441 -2.750 6.216 1.00 78.50 225 LEU A O 1
ATOM 1738 N N . ARG A 1 226 ? -17.494 -2.729 7.132 1.00 81.25 226 ARG A N 1
ATOM 1739 C CA . ARG A 1 226 ? -17.845 -4.089 6.691 1.00 81.25 226 ARG A CA 1
ATOM 1740 C C . ARG A 1 226 ? -17.919 -4.192 5.167 1.00 81.25 226 ARG A C 1
ATOM 1742 O O . ARG A 1 226 ? -17.457 -5.181 4.612 1.00 81.25 226 ARG A O 1
ATOM 1749 N N . PHE A 1 227 ? -18.435 -3.164 4.491 1.00 85.81 227 PHE A N 1
ATOM 1750 C CA . PHE A 1 227 ? -18.471 -3.110 3.026 1.00 85.81 227 PHE A CA 1
ATOM 1751 C C . PHE A 1 227 ? -17.074 -3.034 2.389 1.00 85.81 227 PHE A C 1
ATOM 1753 O O . PHE A 1 227 ? -16.862 -3.573 1.309 1.00 85.81 227 PHE A O 1
ATOM 1760 N N . ALA A 1 228 ? -16.105 -2.403 3.056 1.00 83.25 228 ALA A N 1
ATOM 1761 C CA . ALA A 1 228 ? -14.734 -2.307 2.557 1.00 83.25 228 ALA A CA 1
ATOM 1762 C C . ALA A 1 228 ? -13.910 -3.593 2.752 1.00 83.25 228 ALA A C 1
ATOM 1764 O O . ALA A 1 228 ? -12.845 -3.735 2.147 1.00 83.25 228 ALA A O 1
ATOM 1765 N N . LEU A 1 229 ? -14.399 -4.547 3.553 1.00 82.94 229 LEU A N 1
ATOM 1766 C CA . LEU A 1 229 ? -13.672 -5.776 3.859 1.00 82.94 229 LEU A CA 1
ATOM 1767 C C . LEU A 1 229 ? -13.496 -6.691 2.627 1.00 82.94 229 LEU A C 1
ATOM 1769 O O . LEU A 1 229 ? -12.349 -7.024 2.324 1.00 82.94 229 LEU A O 1
ATOM 1773 N N . PRO A 1 230 ? -14.548 -7.057 1.860 1.00 88.50 230 PRO A N 1
ATOM 1774 C CA . PRO A 1 230 ? -14.379 -7.930 0.696 1.00 88.50 230 PRO A CA 1
ATOM 1775 C C . PRO A 1 230 ? -13.443 -7.351 -0.380 1.00 88.50 230 PRO A C 1
ATOM 1777 O O . PRO A 1 230 ? -12.550 -8.077 -0.820 1.00 88.50 230 PRO A O 1
ATOM 1780 N N . PRO A 1 231 ? -13.540 -6.056 -0.761 1.00 86.69 231 PRO A N 1
ATOM 1781 C CA . PRO A 1 231 ? -12.579 -5.460 -1.683 1.00 86.69 231 PRO A CA 1
ATOM 1782 C C . PRO A 1 231 ? -11.142 -5.466 -1.143 1.00 86.69 231 PRO A C 1
ATOM 1784 O O . PRO A 1 231 ? -10.209 -5.702 -1.903 1.00 86.69 231 PRO A O 1
ATOM 1787 N N . SER A 1 232 ? -10.938 -5.271 0.166 1.00 83.25 232 SER A N 1
ATOM 1788 C CA . SER A 1 232 ? -9.591 -5.327 0.755 1.00 83.25 232 SER A CA 1
ATOM 1789 C C . SER A 1 232 ? -8.970 -6.731 0.707 1.00 83.25 232 SER A C 1
ATOM 1791 O O . SER A 1 232 ? -7.779 -6.873 0.420 1.00 83.25 232 SER A O 1
ATOM 1793 N N . ILE A 1 233 ? -9.778 -7.779 0.911 1.00 87.81 233 ILE A N 1
ATOM 1794 C CA . ILE A 1 233 ? -9.345 -9.176 0.768 1.00 87.81 233 ILE A CA 1
ATOM 1795 C C . ILE A 1 233 ? -8.978 -9.453 -0.690 1.00 87.81 233 ILE A C 1
ATOM 1797 O O . ILE A 1 233 ? -7.900 -9.981 -0.957 1.00 87.81 233 ILE A O 1
ATOM 1801 N N . LEU A 1 234 ? -9.828 -9.034 -1.632 1.00 90.44 234 LEU A N 1
ATOM 1802 C CA . LEU A 1 234 ? -9.569 -9.188 -3.063 1.00 90.44 234 LEU A CA 1
ATOM 1803 C C . LEU A 1 234 ? -8.272 -8.483 -3.485 1.00 90.44 234 LEU A C 1
ATOM 1805 O O . LEU A 1 234 ? -7.456 -9.081 -4.180 1.00 90.44 234 LEU A O 1
ATOM 1809 N N . ALA A 1 235 ? -8.047 -7.251 -3.017 1.00 86.25 235 ALA A N 1
ATOM 1810 C CA . ALA A 1 235 ? -6.813 -6.513 -3.276 1.00 86.25 235 ALA A CA 1
ATOM 1811 C C . ALA A 1 235 ? -5.580 -7.237 -2.708 1.00 86.25 235 ALA A C 1
ATOM 1813 O O . ALA A 1 235 ? -4.563 -7.339 -3.388 1.00 86.25 235 ALA A O 1
ATOM 1814 N N . THR A 1 236 ? -5.681 -7.798 -1.498 1.00 88.38 236 THR A N 1
ATOM 1815 C CA . THR A 1 236 ? -4.585 -8.550 -0.861 1.00 88.38 236 THR A CA 1
ATOM 1816 C C . THR A 1 236 ? -4.251 -9.825 -1.638 1.00 88.38 236 THR A C 1
ATOM 1818 O O . THR A 1 236 ? -3.080 -10.121 -1.871 1.00 88.38 236 THR A O 1
ATOM 1821 N N . ILE A 1 237 ? -5.272 -10.559 -2.089 1.00 89.56 237 ILE A N 1
ATOM 1822 C CA . ILE A 1 237 ? -5.098 -11.751 -2.928 1.00 89.56 237 ILE A CA 1
ATOM 1823 C C . ILE A 1 237 ? -4.445 -11.368 -4.261 1.00 89.56 237 ILE A C 1
ATOM 1825 O O . ILE A 1 237 ? -3.469 -11.999 -4.663 1.00 89.56 237 ILE A O 1
ATOM 1829 N N . ALA A 1 238 ? -4.927 -10.307 -4.916 1.00 88.81 238 ALA A N 1
ATOM 1830 C CA . ALA A 1 238 ? -4.363 -9.815 -6.171 1.00 88.81 238 ALA A CA 1
ATOM 1831 C C . ALA A 1 238 ? -2.888 -9.404 -6.018 1.00 88.81 238 ALA A C 1
ATOM 1833 O O . ALA A 1 238 ? -2.055 -9.809 -6.826 1.00 88.81 238 ALA A O 1
ATOM 1834 N N . MET A 1 239 ? -2.541 -8.683 -4.946 1.00 88.19 239 MET A N 1
ATOM 1835 C CA . MET A 1 239 ? -1.152 -8.340 -4.618 1.00 88.19 239 MET A CA 1
ATOM 1836 C C . MET A 1 239 ? -0.278 -9.585 -4.418 1.00 88.19 239 MET A C 1
ATOM 1838 O O . MET A 1 239 ? 0.859 -9.615 -4.886 1.00 88.19 239 MET A O 1
ATOM 1842 N N . GLY A 1 240 ? -0.803 -10.619 -3.752 1.00 88.62 240 GLY A N 1
ATOM 1843 C CA . GLY A 1 240 ? -0.109 -11.896 -3.577 1.00 88.62 240 GLY A CA 1
ATOM 1844 C C . GLY A 1 240 ? 0.177 -12.587 -4.911 1.00 88.62 240 GLY A C 1
ATOM 1845 O O . GLY A 1 240 ? 1.314 -12.981 -5.168 1.00 88.62 240 GLY A O 1
ATOM 1846 N N . PHE A 1 241 ? -0.822 -12.661 -5.795 1.00 89.56 241 PHE A N 1
ATOM 1847 C CA . PHE A 1 241 ? -0.646 -13.198 -7.147 1.00 89.56 241 PHE A CA 1
ATOM 1848 C C . PHE A 1 241 ? 0.383 -12.412 -7.955 1.00 89.56 241 PHE A C 1
ATOM 1850 O O . PHE A 1 241 ? 1.246 -13.013 -8.590 1.00 89.56 241 PHE A O 1
ATOM 1857 N N . MET A 1 242 ? 0.330 -11.081 -7.901 1.00 88.38 242 MET A N 1
ATOM 1858 C CA . MET A 1 242 ? 1.310 -10.232 -8.572 1.00 88.38 242 MET A CA 1
ATOM 1859 C C . MET A 1 242 ? 2.723 -10.473 -8.044 1.00 88.38 242 MET A C 1
ATOM 186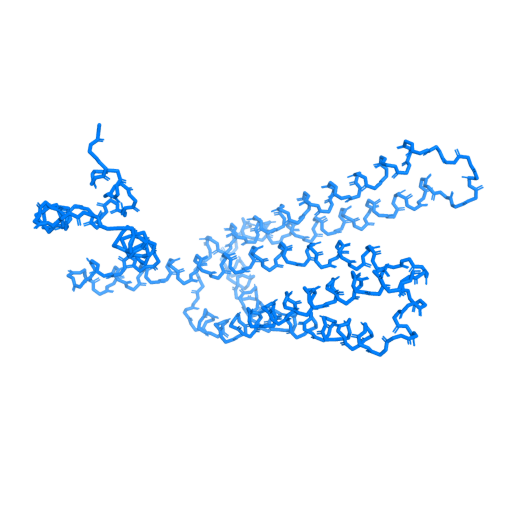1 O O . MET A 1 242 ? 3.640 -10.601 -8.841 1.00 88.38 242 MET A O 1
ATOM 1865 N N . ALA A 1 243 ? 2.913 -10.582 -6.726 1.00 87.88 243 ALA A N 1
ATOM 1866 C CA . ALA A 1 243 ? 4.228 -10.848 -6.147 1.00 87.88 243 ALA A CA 1
ATOM 1867 C C . ALA A 1 243 ? 4.807 -12.185 -6.640 1.00 87.88 243 ALA A C 1
ATOM 1869 O O . ALA A 1 243 ? 5.971 -12.244 -7.032 1.00 87.88 243 ALA A O 1
ATOM 1870 N N . VAL A 1 244 ? 3.984 -13.238 -6.686 1.00 88.62 244 VAL A N 1
ATOM 1871 C CA . VAL A 1 244 ? 4.385 -14.541 -7.240 1.00 88.62 244 VAL A CA 1
ATOM 1872 C C . VAL A 1 244 ? 4.710 -14.424 -8.729 1.00 88.62 244 VAL A C 1
ATOM 1874 O O . VAL A 1 244 ? 5.746 -14.921 -9.162 1.00 88.62 244 VAL A O 1
ATOM 1877 N N . ALA A 1 245 ? 3.879 -13.730 -9.509 1.00 85.62 245 ALA A N 1
ATOM 1878 C CA . ALA A 1 245 ? 4.116 -13.521 -10.934 1.00 85.62 245 ALA A CA 1
ATOM 1879 C C . ALA A 1 245 ? 5.427 -12.760 -11.196 1.00 85.62 245 ALA A C 1
ATOM 1881 O O . ALA A 1 245 ? 6.189 -13.151 -12.076 1.00 85.62 245 ALA A O 1
ATOM 1882 N N . THR A 1 246 ? 5.744 -11.738 -10.396 1.00 84.94 246 THR A N 1
ATOM 1883 C CA . THR A 1 246 ? 7.006 -10.993 -10.498 1.00 84.94 246 THR A CA 1
ATOM 1884 C C . THR A 1 246 ? 8.215 -11.862 -10.144 1.00 84.94 246 THR A C 1
ATOM 1886 O O . THR A 1 246 ? 9.249 -11.758 -10.800 1.00 84.94 246 THR A O 1
ATOM 1889 N N . LEU A 1 247 ? 8.103 -12.751 -9.149 1.00 88.31 247 LEU A N 1
ATOM 1890 C CA . LEU A 1 247 ? 9.167 -13.708 -8.812 1.00 88.31 247 LEU A CA 1
ATOM 1891 C C . LEU A 1 247 ? 9.387 -14.733 -9.930 1.00 88.31 247 LEU A C 1
ATOM 1893 O O . LEU A 1 247 ? 10.531 -15.012 -10.282 1.00 88.31 247 LEU A O 1
ATOM 1897 N N . LEU A 1 248 ? 8.306 -15.257 -10.515 1.00 86.88 248 LEU A N 1
ATOM 1898 C CA . LEU A 1 248 ? 8.376 -16.167 -11.660 1.00 86.88 248 LEU A CA 1
ATOM 1899 C C . LEU A 1 248 ? 8.982 -15.482 -12.888 1.00 86.88 248 LEU A C 1
ATOM 1901 O O . LEU A 1 248 ? 9.801 -16.080 -13.579 1.00 86.88 248 LEU A O 1
ATOM 1905 N N . TRP A 1 249 ? 8.627 -14.220 -13.130 1.00 83.38 249 TRP A N 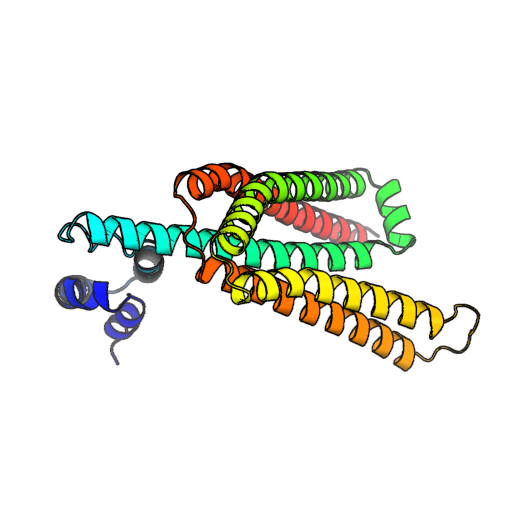1
ATOM 1906 C CA . TRP A 1 249 ? 9.219 -13.412 -14.192 1.00 83.38 249 TRP A CA 1
ATOM 1907 C C . TRP A 1 249 ? 10.720 -13.195 -13.965 1.00 83.38 249 TRP A C 1
ATOM 1909 O O . TRP A 1 249 ? 11.521 -13.431 -14.866 1.00 83.38 249 TRP A O 1
ATOM 1919 N N . ALA A 1 250 ? 11.124 -12.817 -12.747 1.00 82.75 250 ALA A N 1
ATOM 1920 C CA . ALA A 1 250 ? 12.534 -12.637 -12.405 1.00 82.75 250 ALA A CA 1
ATOM 1921 C C . ALA A 1 250 ? 13.327 -13.941 -12.587 1.00 82.75 250 ALA A C 1
ATOM 1923 O O . ALA A 1 250 ? 14.424 -13.928 -13.141 1.00 82.75 250 ALA A O 1
ATOM 1924 N N . TRP A 1 251 ? 12.742 -15.070 -12.181 1.00 86.38 251 TRP A N 1
ATOM 1925 C CA . TRP A 1 251 ? 13.316 -16.396 -12.385 1.00 86.38 251 TRP A CA 1
ATOM 1926 C C . TRP A 1 251 ? 13.474 -16.744 -13.871 1.00 86.38 251 TRP A C 1
ATOM 1928 O O . TRP A 1 251 ? 14.533 -17.211 -14.285 1.00 86.38 251 TRP A O 1
ATOM 1938 N N . ALA A 1 252 ? 12.450 -16.475 -14.686 1.00 81.94 252 ALA A N 1
ATOM 1939 C CA . ALA A 1 252 ? 12.495 -16.691 -16.129 1.00 81.94 252 ALA A CA 1
ATOM 1940 C C . ALA A 1 252 ? 13.631 -15.890 -16.782 1.00 81.94 252 ALA A C 1
ATOM 1942 O O . ALA A 1 252 ? 14.427 -16.456 -17.524 1.00 81.94 252 ALA A O 1
ATOM 1943 N N . CYS A 1 253 ? 13.767 -14.605 -16.442 1.00 76.81 253 CYS A N 1
ATOM 1944 C CA . CYS A 1 253 ? 14.847 -13.757 -16.949 1.00 76.81 253 CYS A CA 1
ATOM 1945 C C . CYS A 1 253 ? 16.242 -14.299 -16.592 1.00 76.81 253 CYS A C 1
ATOM 1947 O O . CYS A 1 253 ? 17.140 -14.280 -17.433 1.00 76.81 253 CYS A O 1
ATOM 1949 N N . VAL A 1 254 ? 16.426 -14.818 -15.373 1.00 83.38 254 VAL A N 1
ATOM 1950 C CA . VAL A 1 254 ? 17.700 -15.426 -14.949 1.00 83.38 254 VAL A CA 1
ATOM 1951 C C . VAL A 1 254 ? 18.010 -16.688 -15.755 1.00 83.38 254 VAL A C 1
ATOM 1953 O O . VAL A 1 254 ? 19.140 -16.856 -16.203 1.00 83.38 254 VAL A O 1
ATOM 1956 N N . LEU A 1 255 ? 17.022 -17.557 -15.987 1.00 81.50 255 LEU A N 1
ATOM 1957 C CA . LEU A 1 255 ? 17.215 -18.770 -16.789 1.00 81.50 255 LEU A CA 1
ATOM 1958 C C . LEU A 1 255 ? 17.611 -18.463 -18.234 1.00 81.50 255 LEU A C 1
ATOM 1960 O O . LEU A 1 255 ? 18.472 -19.139 -18.788 1.00 81.50 255 LEU A O 1
ATOM 1964 N N . VAL A 1 256 ? 17.006 -17.438 -18.836 1.00 77.25 256 VAL A N 1
ATOM 1965 C CA . VAL A 1 256 ? 17.364 -17.001 -20.192 1.00 77.25 256 VAL A CA 1
ATOM 1966 C C . VAL A 1 256 ? 18.811 -16.535 -20.242 1.00 77.25 256 VAL A C 1
ATOM 1968 O O . VAL A 1 256 ? 19.528 -16.923 -21.155 1.00 77.25 256 VAL A O 1
ATOM 1971 N N . HIS A 1 257 ? 19.252 -15.768 -19.242 1.00 76.62 257 HIS A N 1
ATOM 1972 C CA . HIS A 1 257 ? 20.629 -15.288 -19.166 1.00 76.62 257 HIS A CA 1
ATOM 1973 C C . HIS A 1 257 ? 21.657 -16.411 -18.954 1.00 76.62 257 HIS A C 1
ATOM 1975 O O . HIS A 1 257 ? 22.788 -16.290 -19.402 1.00 76.62 257 HIS A O 1
ATOM 1981 N N . LEU A 1 258 ? 21.282 -17.502 -18.278 1.00 75.88 258 LEU A N 1
ATOM 1982 C CA . LEU A 1 258 ? 22.160 -18.661 -18.074 1.00 75.88 258 LEU A CA 1
ATOM 1983 C C . LEU A 1 258 ? 22.287 -19.554 -19.319 1.00 75.88 258 LEU A C 1
ATOM 1985 O O . LEU A 1 258 ? 23.268 -20.282 -19.439 1.00 75.88 258 LEU A O 1
ATOM 1989 N N . ASN A 1 259 ? 21.297 -19.521 -20.215 1.00 71.38 259 ASN A N 1
ATOM 1990 C CA . ASN A 1 259 ? 21.269 -20.324 -21.442 1.00 71.38 259 ASN A CA 1
ATOM 1991 C C . ASN A 1 259 ? 21.795 -19.577 -22.685 1.00 71.38 259 ASN A C 1
ATOM 1993 O O . ASN A 1 259 ? 21.852 -20.180 -23.758 1.00 71.38 259 ASN A O 1
ATOM 1997 N N . SER A 1 260 ? 22.136 -18.290 -22.556 1.00 63.09 260 SER A N 1
ATOM 1998 C CA . SER A 1 260 ? 22.719 -17.430 -23.600 1.00 63.09 260 SER A CA 1
ATOM 1999 C C . SER A 1 260 ? 24.217 -17.250 -23.406 1.00 63.09 260 SER A C 1
ATOM 2001 O O . SER A 1 260 ? 24.957 -17.361 -24.405 1.00 63.09 260 SER A O 1
#

Secondary structure (DSSP, 8-state):
--HHHHHHTTS-HHHHHHHHHHHHHHHHSS---HHHHHHHHHHHHHHHH-GGGG-TTS-HHHHHHHHHHHHHHHHHHHHHHHHHHHHHHHHHHHHHTSHHHHHHHHH-HHHHHHHHHHHHHHHHHHHHHHHHHHHHHHHHHHHHHHTT-HHHHHHHHHHHHHHHHHHHHHHHHHHHS-TT-TT--HHHHHHHHHHHHHHHHHHHHHHHHHHHHHHHHS---HHHHHHHHHHHHHHHHHHHHHHHHHHHHHHHHHHHHHH-

Solvent-accessible surface area (backbone atoms only — not comparable to full-atom values): 14240 Å² total; per-residue (Å²): 132,61,69,67,61,58,58,53,65,60,38,50,70,75,56,43,78,74,42,42,70,63,48,50,53,56,60,70,73,48,86,88,46,74,68,55,54,52,49,51,52,49,49,24,50,46,48,65,75,44,71,59,82,82,43,86,84,50,59,70,72,59,53,52,53,52,51,51,54,50,56,52,50,51,53,48,51,52,50,53,51,48,55,53,48,50,55,50,49,53,54,51,52,61,69,54,64,44,69,72,50,52,54,50,32,71,76,32,67,72,50,36,52,33,52,49,49,34,52,53,26,51,52,53,23,50,51,23,47,47,68,27,43,50,61,50,53,51,51,51,52,52,52,28,61,75,67,70,44,64,67,52,53,55,32,61,44,45,40,57,52,34,50,51,52,48,54,48,51,54,51,48,48,51,67,75,57,51,87,84,57,90,77,72,48,74,65,57,55,51,49,52,52,48,50,50,54,49,51,53,51,52,32,49,51,53,24,51,51,30,48,50,51,34,58,72,73,50,91,72,62,65,71,53,58,61,60,23,45,63,26,51,52,52,24,52,54,27,52,51,52,26,54,51,30,53,52,54,41,55,50,52,56,52,53,53,64,75,76,105

Foldseek 3Di:
DDVLVVLVVLADPLCCVPCVVVVVVVPVVDDDDPVVSVVSNVVSVVCVLCVPVSCPPPDPVVSVVVVVVSLLVVVLVLVLVVLVLVLVVVVVVVVCPDPVNVVVLVVDVLLVVLVVLLVVLNVLLVVLCCQLVVVQVVQLVVVCVVVVPCLLVVLQCLLVVLVVVLVVLVVVLCVVCPPPPPPQDPVNVVVSVVVNSVSSVVSSCSNSVSVSVSSVPDDGDPVSSVSSVVSSVSSVVSSVSSVVSVVSSVVVVVVVVVVD

Organism: NCBI:txid2607529